Protein AF-A0A432UXW2-F1 (afdb_monomer_lite)

Secondary structure (DSSP, 8-state):
--PPPEEEE-----SSTTSS-----------------------------------SSS-EEPPGGG-TTEEEEEE--SS--EEEEEEEEEEETTEEEEEEEPBTS-----EEEEEE-TT-SSPPSS-TTSEEEEESSSS-HHHHHHHHHHTT-SEEEEEE--TT-S--B--TTTGGG--S-EEEEEHHHHHHHHTTTT-EEEEEEEEE-S--EEEEEEEEETTEEEE-GGGTTT--GGGEEEEES-SBTT-TT-EEEEEEEEEE-TT--SSSTT--EEEEESS--SS----PPPPHHHHHHHHHTT-EEEEEE-S--SPPPTTPPPP---SB-EEEEEEEE-HHHHHHHHTTTS-HHHHTT--TTEEEE----

Structure (mmCIF, N/CA/C/O backbone):
data_AF-A0A432UXW2-F1
#
_entry.id   AF-A0A432UXW2-F1
#
loop_
_atom_site.group_PDB
_atom_site.id
_atom_site.type_symbol
_atom_site.label_atom_id
_atom_site.label_alt_id
_atom_site.label_comp_id
_atom_site.label_asym_id
_atom_site.label_entity_id
_atom_site.label_seq_id
_atom_site.pdbx_PDB_ins_code
_atom_site.Cartn_x
_atom_site.Cartn_y
_atom_site.Cartn_z
_atom_site.occupancy
_atom_site.B_iso_or_equiv
_atom_site.auth_seq_id
_atom_site.auth_comp_id
_atom_site.auth_asym_id
_atom_site.auth_atom_id
_atom_site.pdbx_PDB_model_num
ATOM 1 N N . MET A 1 1 ? 29.739 5.987 7.817 1.00 21.89 1 MET A N 1
ATOM 2 C CA . MET A 1 1 ? 29.069 6.563 6.637 1.00 21.89 1 MET A CA 1
ATOM 3 C C . MET A 1 1 ? 28.929 5.442 5.618 1.00 21.89 1 MET A C 1
ATOM 5 O O . MET A 1 1 ? 29.897 5.138 4.945 1.00 21.89 1 MET A O 1
ATOM 9 N N . HIS A 1 2 ? 27.812 4.714 5.631 1.00 23.39 2 HIS A N 1
ATOM 10 C CA . HIS A 1 2 ? 27.561 3.596 4.712 1.00 23.39 2 HIS A CA 1
ATOM 11 C C . HIS A 1 2 ? 26.362 3.984 3.843 1.00 23.39 2 HIS A C 1
ATOM 13 O O . HIS A 1 2 ? 25.221 3.825 4.274 1.00 23.39 2 HIS A O 1
ATOM 19 N N . ASN A 1 3 ? 26.629 4.540 2.661 1.00 25.12 3 ASN A N 1
ATOM 20 C CA . ASN A 1 3 ? 25.608 4.764 1.640 1.00 25.12 3 ASN A CA 1
ATOM 21 C C . ASN A 1 3 ? 25.262 3.405 1.022 1.00 25.12 3 ASN A C 1
ATOM 23 O O . ASN A 1 3 ? 26.144 2.719 0.509 1.00 25.12 3 ASN A O 1
ATOM 27 N N . ARG A 1 4 ? 23.998 2.988 1.131 1.00 32.88 4 ARG A N 1
ATOM 28 C CA . ARG A 1 4 ? 23.486 1.767 0.497 1.00 32.88 4 ARG A CA 1
ATOM 29 C C . ARG A 1 4 ? 22.850 2.138 -0.842 1.00 32.88 4 ARG A C 1
ATOM 31 O O . ARG A 1 4 ? 22.034 3.052 -0.889 1.00 32.88 4 ARG A O 1
ATOM 38 N N . PHE A 1 5 ? 23.238 1.428 -1.896 1.00 36.59 5 PHE A N 1
ATOM 39 C CA . PHE A 1 5 ? 22.697 1.549 -3.251 1.00 36.59 5 PHE A CA 1
ATOM 40 C C . PHE A 1 5 ? 21.510 0.591 -3.436 1.00 36.59 5 PHE A C 1
ATOM 42 O O . PHE A 1 5 ? 21.480 -0.474 -2.816 1.00 36.59 5 PHE A O 1
ATOM 49 N N . CYS A 1 6 ? 20.541 0.956 -4.280 1.00 32.75 6 CYS A N 1
ATOM 50 C CA . CYS A 1 6 ? 19.444 0.079 -4.700 1.00 32.75 6 CYS A CA 1
ATOM 51 C C . CYS A 1 6 ? 19.570 -0.217 -6.199 1.00 32.75 6 CYS A C 1
ATOM 53 O O . CYS A 1 6 ? 19.552 0.702 -7.020 1.00 32.75 6 CYS A O 1
ATOM 55 N N . CYS A 1 7 ? 19.668 -1.500 -6.549 1.00 30.08 7 CYS A N 1
ATOM 56 C CA . CYS A 1 7 ? 19.417 -1.980 -7.907 1.00 30.08 7 CYS A CA 1
ATOM 57 C C . CYS A 1 7 ? 17.918 -2.270 -8.026 1.00 30.08 7 CYS A C 1
ATOM 59 O O . CYS A 1 7 ? 17.348 -2.929 -7.155 1.00 30.08 7 CYS A O 1
ATOM 61 N N . VAL A 1 8 ? 17.273 -1.756 -9.072 1.00 34.31 8 VAL A N 1
ATOM 62 C CA . VAL A 1 8 ? 15.863 -2.035 -9.370 1.00 34.31 8 VAL A CA 1
ATOM 63 C C . VAL A 1 8 ? 15.825 -2.839 -10.666 1.00 34.31 8 VAL A C 1
ATOM 65 O O . VAL A 1 8 ? 16.342 -2.398 -11.691 1.00 34.31 8 VAL A O 1
ATOM 68 N N . SER A 1 9 ? 15.244 -4.037 -10.614 1.00 28.39 9 SER A N 1
ATOM 69 C CA . SER A 1 9 ? 15.079 -4.907 -11.785 1.00 28.39 9 SER A CA 1
ATOM 70 C C . SER A 1 9 ? 14.117 -4.273 -12.796 1.00 28.39 9 SER A C 1
ATOM 72 O O . SER A 1 9 ? 12.998 -3.899 -12.434 1.00 28.39 9 SER A O 1
ATOM 74 N N . LEU A 1 10 ? 14.536 -4.155 -14.060 1.00 36.06 10 LEU A N 1
ATOM 75 C CA . LEU A 1 10 ? 13.633 -3.872 -15.173 1.00 36.06 10 LEU A CA 1
ATOM 76 C C . LEU A 1 10 ? 14.204 -4.474 -16.462 1.00 36.06 10 LEU A C 1
ATOM 78 O O . LEU A 1 10 ? 15.020 -3.858 -17.148 1.00 36.06 10 LEU A O 1
ATOM 82 N N . SER A 1 11 ? 13.734 -5.662 -16.838 1.00 29.52 11 SER A N 1
ATOM 83 C CA . SER A 1 11 ? 14.053 -6.211 -18.154 1.00 29.52 11 SER A CA 1
ATOM 84 C C . SER A 1 11 ? 13.215 -5.520 -19.234 1.00 29.52 11 SER A C 1
ATOM 86 O O . SER A 1 11 ? 11.988 -5.426 -19.158 1.00 29.52 11 SER A O 1
ATOM 88 N N . LEU A 1 12 ? 13.893 -5.046 -20.277 1.00 25.33 12 LEU A N 1
ATOM 89 C CA . LEU A 1 12 ? 13.279 -4.530 -21.492 1.00 25.33 12 LEU A CA 1
ATOM 90 C C . LEU A 1 12 ? 12.454 -5.607 -22.213 1.00 25.33 12 LEU A C 1
ATOM 92 O O . LEU A 1 12 ? 12.935 -6.700 -22.511 1.00 25.33 12 LEU A O 1
ATOM 96 N N . ILE A 1 13 ? 11.237 -5.237 -22.618 1.00 26.75 13 ILE A N 1
ATOM 97 C CA . ILE A 1 13 ? 10.427 -5.963 -23.602 1.00 26.75 13 ILE A CA 1
ATOM 98 C C . ILE A 1 13 ? 11.093 -5.813 -24.977 1.00 26.75 13 ILE A C 1
ATOM 100 O O . ILE A 1 13 ? 10.743 -4.950 -25.778 1.00 26.75 13 ILE A O 1
ATOM 104 N N . ILE A 1 14 ? 12.058 -6.677 -25.280 1.00 27.81 14 ILE A N 1
ATOM 105 C CA . ILE A 1 14 ? 12.498 -6.955 -26.649 1.00 27.81 14 ILE A CA 1
ATOM 106 C C . ILE A 1 14 ? 12.623 -8.468 -26.766 1.00 27.81 14 ILE A C 1
ATOM 108 O O . ILE A 1 14 ? 13.692 -9.009 -26.536 1.00 27.81 14 ILE A O 1
ATOM 112 N N . LEU A 1 15 ? 11.505 -9.138 -27.076 1.00 25.41 15 LEU A N 1
ATOM 113 C CA . LEU A 1 15 ? 11.441 -10.371 -27.890 1.00 25.41 15 LEU A CA 1
ATOM 114 C C . LEU A 1 15 ? 10.043 -11.008 -27.955 1.00 25.41 15 LEU A C 1
ATOM 116 O O . LEU A 1 15 ? 9.833 -11.893 -28.781 1.00 25.41 15 LEU A O 1
ATOM 120 N N . TRP A 1 16 ? 9.048 -10.541 -27.192 1.00 25.27 16 TRP A N 1
ATOM 121 C CA . TRP A 1 16 ? 7.726 -11.193 -27.189 1.00 25.27 16 TRP A CA 1
ATOM 122 C C . TRP A 1 16 ? 6.641 -10.542 -28.069 1.00 25.27 16 TRP A C 1
ATOM 124 O O . TRP A 1 16 ? 5.619 -11.160 -28.353 1.00 25.27 16 TRP A O 1
ATOM 134 N N . PHE A 1 17 ? 6.884 -9.352 -28.632 1.00 25.11 17 PHE A N 1
ATOM 135 C CA . PHE A 1 17 ? 5.920 -8.670 -29.520 1.00 25.11 17 PHE A CA 1
ATOM 136 C C . PHE A 1 17 ? 6.059 -8.991 -31.024 1.00 25.11 17 PHE A C 1
ATOM 138 O O . PHE A 1 17 ? 5.299 -8.475 -31.841 1.00 25.11 17 PHE A O 1
ATOM 145 N N . GLN A 1 18 ? 6.984 -9.873 -31.420 1.00 24.73 18 GLN A N 1
ATOM 146 C CA . GLN A 1 18 ? 7.223 -10.223 -32.834 1.00 24.73 18 GLN A CA 1
ATOM 147 C C . GLN A 1 18 ? 6.349 -11.374 -33.374 1.00 24.73 18 GLN A C 1
ATOM 149 O O . GLN A 1 18 ? 6.455 -11.707 -34.553 1.00 24.73 18 GLN A O 1
ATOM 154 N N . ARG A 1 19 ? 5.454 -11.978 -32.573 1.00 26.36 19 ARG A N 1
ATOM 155 C CA . ARG A 1 19 ? 4.633 -13.126 -33.021 1.00 26.36 19 ARG A CA 1
ATOM 156 C C . ARG A 1 19 ? 3.110 -12.954 -33.015 1.00 26.36 19 ARG A C 1
ATOM 158 O O . ARG A 1 19 ? 2.424 -13.924 -33.314 1.00 26.36 19 ARG A O 1
ATOM 165 N N . PHE A 1 20 ? 2.566 -11.752 -32.791 1.00 27.44 20 PHE A N 1
ATOM 166 C CA . PHE A 1 20 ? 1.100 -11.552 -32.803 1.00 27.44 20 PHE A CA 1
ATOM 167 C C . PHE A 1 20 ? 0.545 -10.451 -33.723 1.00 27.44 20 PHE A C 1
ATOM 169 O O . PHE A 1 20 ? -0.644 -10.150 -33.672 1.00 27.44 20 PHE A O 1
ATOM 176 N N . LYS A 1 21 ? 1.348 -9.893 -34.637 1.00 26.80 21 LYS A N 1
ATOM 177 C CA . LYS A 1 21 ? 0.836 -9.059 -35.743 1.00 26.80 21 LYS A CA 1
ATOM 178 C C . LYS A 1 21 ? 1.415 -9.497 -37.086 1.00 26.80 21 LYS A C 1
ATOM 180 O O . LYS A 1 21 ? 2.116 -8.756 -37.762 1.00 26.80 21 LYS A O 1
ATOM 185 N N . ALA A 1 22 ? 1.086 -10.724 -37.478 1.00 25.36 22 ALA A N 1
ATOM 186 C CA . ALA A 1 22 ? 1.059 -11.097 -38.885 1.00 25.36 22 ALA A CA 1
ATOM 187 C C . ALA A 1 22 ? -0.369 -10.877 -39.404 1.00 25.36 22 ALA A C 1
ATOM 189 O O . ALA A 1 22 ? -1.265 -11.646 -39.063 1.00 25.36 22 ALA A O 1
ATOM 190 N N . SER A 1 23 ? -0.538 -9.816 -40.203 1.00 27.48 23 SER A N 1
ATOM 191 C CA . SER A 1 23 ? -1.629 -9.509 -41.154 1.00 27.48 23 SER A CA 1
ATOM 192 C C . SER A 1 23 ? -2.194 -8.104 -40.941 1.00 27.48 23 SER A C 1
ATOM 194 O O . SER A 1 23 ? -3.080 -7.906 -40.120 1.00 27.48 23 SER A O 1
ATOM 196 N N . ILE A 1 24 ? -1.659 -7.131 -41.684 1.00 27.14 24 ILE A N 1
ATOM 197 C CA . ILE A 1 24 ? -2.395 -6.208 -42.571 1.00 27.14 24 ILE A CA 1
ATOM 198 C C . ILE A 1 24 ? -1.354 -5.373 -43.350 1.00 27.14 24 ILE A C 1
ATOM 200 O O . ILE A 1 24 ? -0.390 -4.857 -42.790 1.00 27.14 24 ILE A O 1
ATOM 204 N N . MET A 1 25 ? -1.553 -5.347 -44.670 1.00 26.22 25 MET A N 1
ATOM 205 C CA . MET A 1 25 ? -0.792 -4.715 -45.763 1.00 26.22 25 MET A CA 1
ATOM 206 C C . MET A 1 25 ? -0.348 -3.259 -45.501 1.00 26.22 25 MET A C 1
ATOM 208 O O . MET A 1 25 ? -1.062 -2.502 -44.860 1.00 26.22 25 MET A O 1
ATOM 212 N N . TYR A 1 26 ? 0.864 -2.829 -45.889 1.00 23.47 26 TYR A N 1
ATOM 213 C CA . TYR A 1 26 ? 1.318 -2.441 -47.249 1.00 23.47 26 TYR A CA 1
ATOM 214 C C . TYR A 1 26 ? 0.508 -1.280 -47.880 1.00 23.47 26 TYR A C 1
ATOM 216 O O . TYR A 1 26 ? -0.557 -1.540 -48.421 1.00 23.47 26 TYR A O 1
ATOM 224 N N . PHE A 1 27 ? 1.020 -0.031 -47.862 1.00 23.23 27 PHE A N 1
ATOM 225 C CA . PHE A 1 27 ? 1.403 0.773 -49.056 1.00 23.23 27 PHE A CA 1
ATOM 226 C C . PHE A 1 27 ? 1.841 2.232 -48.722 1.00 23.23 27 PHE A C 1
ATOM 228 O O . PHE A 1 27 ? 1.078 3.018 -48.177 1.00 23.23 27 PHE A O 1
ATOM 235 N N . THR A 1 28 ? 3.079 2.549 -49.143 1.00 28.11 28 THR A N 1
ATOM 236 C CA . THR A 1 28 ? 3.696 3.806 -49.673 1.00 28.11 28 THR A CA 1
ATOM 237 C C . THR A 1 28 ? 3.624 5.165 -48.946 1.00 28.11 28 THR A C 1
ATOM 239 O O . THR A 1 28 ? 2.547 5.651 -48.649 1.00 28.11 28 THR A O 1
ATOM 242 N N . LYS A 1 29 ? 4.750 5.838 -48.618 1.00 27.34 29 LYS A N 1
ATOM 243 C CA . LYS A 1 29 ? 5.813 6.544 -49.417 1.00 27.34 29 LYS A CA 1
ATOM 244 C C . LYS A 1 29 ? 5.449 7.979 -49.879 1.00 27.34 29 LYS A C 1
ATOM 246 O O . LYS A 1 29 ? 4.675 8.092 -50.820 1.00 27.34 29 LYS A O 1
ATOM 251 N N . ARG A 1 30 ? 6.141 9.003 -49.320 1.00 25.42 30 ARG A N 1
ATOM 252 C CA . ARG A 1 30 ? 6.521 10.381 -49.811 1.00 25.42 30 ARG A CA 1
ATOM 253 C C . ARG A 1 30 ? 6.382 11.391 -48.649 1.00 25.42 30 ARG A C 1
ATOM 255 O O . ARG A 1 30 ? 5.352 11.354 -48.005 1.00 25.42 30 ARG A O 1
ATOM 262 N N . PHE A 1 31 ? 7.306 12.274 -48.246 1.00 27.53 31 PHE A N 1
ATOM 263 C CA . PHE A 1 31 ? 8.353 13.130 -48.854 1.00 27.53 31 PHE A CA 1
ATOM 264 C C . PHE A 1 31 ? 9.525 13.273 -47.831 1.00 27.53 31 PHE A C 1
ATOM 266 O O . PHE A 1 31 ? 9.278 13.200 -46.637 1.00 27.53 31 PHE A O 1
ATOM 273 N N . SER A 1 32 ? 10.828 13.251 -48.159 1.00 28.17 32 SER A N 1
ATOM 274 C CA . SER A 1 32 ? 11.710 14.259 -48.801 1.00 28.17 32 SER A CA 1
ATOM 275 C C . SER A 1 32 ? 12.066 15.536 -47.986 1.00 28.17 32 SER A C 1
ATOM 277 O O . SER A 1 32 ? 11.568 16.605 -48.308 1.00 28.17 32 SER A O 1
ATOM 279 N N . LYS A 1 33 ? 13.067 15.400 -47.089 1.00 28.25 33 LYS A N 1
ATOM 280 C CA . LYS A 1 33 ? 14.254 16.281 -46.853 1.00 28.25 33 LYS A CA 1
ATOM 281 C C . LYS A 1 33 ? 14.116 17.708 -46.223 1.00 28.25 33 LYS A C 1
ATOM 283 O O . LYS A 1 33 ? 13.025 18.252 -46.181 1.00 28.25 33 LYS A O 1
ATOM 288 N N . PRO A 1 34 ? 15.226 18.254 -45.647 1.00 44.31 34 PRO A N 1
ATOM 289 C CA . PRO A 1 34 ? 15.272 18.953 -44.347 1.00 44.31 34 PRO A CA 1
ATOM 290 C C . PRO A 1 34 ? 15.577 20.462 -44.435 1.00 44.31 34 PRO A C 1
ATOM 292 O O . PRO A 1 34 ? 16.142 20.891 -45.434 1.00 44.31 34 PRO A O 1
ATOM 295 N N . ALA A 1 35 ? 15.333 21.227 -43.358 1.00 26.95 35 ALA A N 1
ATOM 296 C CA . ALA A 1 35 ? 16.129 22.409 -42.982 1.00 26.95 35 ALA A CA 1
ATOM 297 C C . ALA A 1 35 ? 15.701 23.044 -41.638 1.00 26.95 35 ALA A C 1
ATOM 299 O O . ALA A 1 35 ? 14.519 23.173 -41.351 1.00 26.95 35 ALA A O 1
ATOM 300 N N . GLN A 1 36 ? 16.726 23.536 -40.931 1.00 28.98 36 GLN A N 1
ATOM 301 C CA . GLN A 1 36 ? 16.776 24.742 -40.089 1.00 28.98 36 GLN A CA 1
ATOM 302 C C . GLN A 1 36 ? 16.305 24.714 -38.623 1.00 28.98 36 GLN A C 1
ATOM 304 O O . GLN A 1 36 ? 15.135 24.830 -38.277 1.00 28.98 36 GLN A O 1
ATOM 309 N N . PHE A 1 37 ? 17.339 24.696 -37.772 1.00 30.95 37 PHE A N 1
ATOM 310 C CA . PHE A 1 37 ? 17.446 25.360 -36.476 1.00 30.95 37 PHE A CA 1
ATOM 311 C C . PHE A 1 37 ? 16.753 26.732 -36.445 1.00 30.95 37 PHE A C 1
ATOM 313 O O . PHE A 1 37 ? 17.103 27.621 -37.222 1.00 30.95 37 PHE A O 1
ATOM 320 N N . LEU A 1 38 ? 15.894 26.938 -35.447 1.00 27.31 38 LEU A N 1
ATOM 321 C CA . LEU A 1 38 ? 15.665 28.247 -34.847 1.00 27.31 38 LEU A CA 1
ATOM 322 C C . LEU A 1 38 ? 15.470 28.047 -33.337 1.00 27.31 38 LEU A C 1
ATOM 324 O O . LEU A 1 38 ? 14.478 27.469 -32.898 1.00 27.31 38 LEU A O 1
ATOM 328 N N . LEU A 1 39 ? 16.457 28.481 -32.551 1.00 31.83 39 LEU A N 1
ATOM 329 C CA . 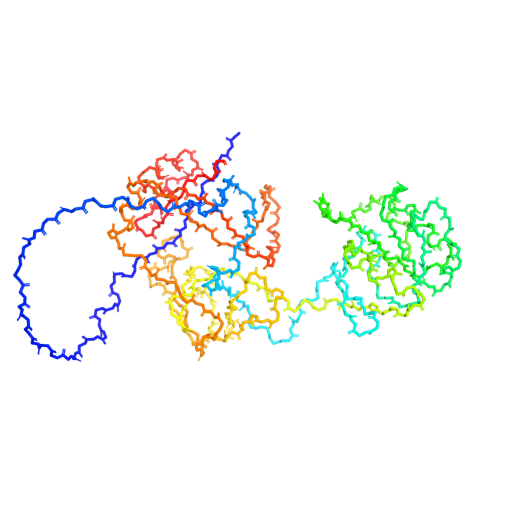LEU A 1 39 ? 16.335 28.622 -31.104 1.00 31.83 39 LEU A CA 1
ATOM 330 C C . LEU A 1 39 ? 15.340 29.751 -30.817 1.00 31.83 39 LEU A C 1
ATOM 332 O O . LEU A 1 39 ? 15.622 30.908 -31.121 1.00 31.83 39 LEU A O 1
ATOM 336 N N . LEU A 1 40 ? 14.210 29.420 -30.195 1.00 28.56 40 LEU A N 1
ATOM 337 C CA . LEU A 1 40 ? 13.364 30.394 -29.517 1.00 28.56 40 LEU A CA 1
ATOM 338 C C . LEU A 1 40 ? 13.267 29.988 -28.045 1.00 28.56 40 LEU A C 1
ATOM 340 O O . LEU A 1 40 ? 12.490 29.119 -27.658 1.00 28.56 40 LEU A O 1
ATOM 344 N N . SER A 1 41 ? 14.124 30.592 -27.231 1.00 29.66 41 SER A N 1
ATOM 345 C CA . SER A 1 41 ? 14.095 30.496 -25.777 1.00 29.66 41 SER A CA 1
ATOM 346 C C . SER A 1 41 ? 12.886 31.267 -25.246 1.00 29.66 41 SER A C 1
ATOM 348 O O . SER A 1 41 ? 12.939 32.487 -25.094 1.00 29.66 41 SER A O 1
ATOM 350 N N . LEU A 1 42 ? 11.794 30.553 -24.971 1.00 31.28 42 LEU A N 1
ATOM 351 C CA . LEU A 1 42 ? 10.700 31.045 -24.139 1.00 31.28 42 LEU A CA 1
ATOM 352 C C . LEU A 1 42 ? 10.979 30.626 -22.696 1.00 31.28 42 LEU A C 1
ATOM 354 O O . LEU A 1 42 ? 10.814 29.470 -22.315 1.00 31.28 42 LEU A O 1
ATOM 358 N N . VAL A 1 43 ? 11.449 31.595 -21.914 1.00 34.56 43 VAL A N 1
ATOM 359 C CA . VAL A 1 43 ? 11.563 31.502 -20.461 1.00 34.56 43 VAL A CA 1
ATOM 360 C C . VAL A 1 43 ? 10.143 31.514 -19.900 1.00 34.56 43 VAL A C 1
ATOM 362 O O . VAL A 1 43 ? 9.507 32.564 -19.833 1.00 34.56 43 VAL A O 1
ATOM 365 N N . PHE A 1 44 ? 9.633 30.345 -19.521 1.00 31.00 44 PHE A N 1
ATOM 366 C CA . PHE A 1 44 ? 8.486 30.269 -18.624 1.00 31.00 44 PHE A CA 1
ATOM 367 C C . PHE A 1 44 ? 8.985 30.416 -17.181 1.00 31.00 44 PHE A C 1
ATOM 369 O O . PHE A 1 44 ? 10.023 29.842 -16.840 1.00 31.00 44 PHE A O 1
ATOM 376 N N . PRO A 1 45 ? 8.291 31.192 -16.329 1.00 34.00 45 PRO A N 1
ATOM 377 C CA . PRO A 1 45 ? 8.631 31.278 -14.920 1.00 34.00 45 PRO A CA 1
ATOM 378 C C . PRO A 1 45 ? 8.490 29.887 -14.311 1.00 34.00 45 PRO A C 1
ATOM 380 O O . PRO A 1 45 ? 7.462 29.232 -14.482 1.00 34.00 45 PRO A O 1
ATOM 383 N N . ALA A 1 46 ? 9.549 29.447 -13.633 1.00 34.09 46 ALA A N 1
ATOM 384 C CA . ALA A 1 46 ? 9.583 28.216 -12.870 1.00 34.09 46 ALA A CA 1
ATOM 385 C C . ALA A 1 46 ? 8.392 28.195 -11.904 1.00 34.09 46 ALA A C 1
ATOM 387 O O . ALA A 1 46 ? 8.408 28.841 -10.855 1.00 34.09 46 ALA A O 1
ATOM 388 N N . THR A 1 47 ? 7.344 27.453 -12.256 1.00 36.97 47 THR A N 1
ATOM 389 C CA . THR A 1 47 ? 6.483 26.867 -11.244 1.00 36.97 47 THR A CA 1
ATOM 390 C C . THR A 1 47 ? 7.404 26.026 -10.383 1.00 36.97 47 THR A C 1
ATOM 392 O O . THR A 1 47 ? 8.110 25.143 -10.867 1.00 36.97 47 THR A O 1
ATOM 395 N N . VAL A 1 48 ? 7.485 26.415 -9.118 1.00 37.06 48 VAL A N 1
ATOM 396 C CA . VAL A 1 48 ? 8.320 25.805 -8.095 1.00 37.06 48 VAL A CA 1
ATOM 397 C C . VAL A 1 48 ? 7.905 24.339 -7.968 1.00 37.06 48 VAL A C 1
ATOM 399 O O . VAL A 1 48 ? 7.028 23.998 -7.181 1.00 37.06 48 VAL A O 1
ATOM 402 N N . MET A 1 49 ? 8.521 23.454 -8.754 1.00 35.59 49 MET A N 1
ATOM 403 C CA . MET A 1 49 ? 8.716 22.084 -8.315 1.00 35.59 49 MET A CA 1
ATOM 404 C C . MET A 1 49 ? 9.687 22.204 -7.155 1.00 35.59 49 MET A C 1
ATOM 406 O O . MET A 1 49 ? 10.870 22.476 -7.360 1.00 35.59 49 MET A O 1
ATOM 410 N N . ALA A 1 50 ? 9.156 22.119 -5.935 1.00 35.84 50 ALA A N 1
ATOM 411 C CA . ALA A 1 50 ? 9.975 21.998 -4.746 1.00 35.84 50 ALA A CA 1
ATOM 412 C C . ALA A 1 50 ? 11.034 20.931 -5.038 1.00 35.84 50 ALA A C 1
ATOM 414 O O . ALA A 1 50 ? 10.691 19.803 -5.398 1.00 35.84 50 ALA A O 1
ATOM 415 N N . ALA A 1 51 ? 12.306 21.328 -4.990 1.00 39.84 51 ALA A N 1
ATOM 416 C CA . ALA A 1 51 ? 13.417 20.416 -5.161 1.00 39.84 51 ALA A CA 1
ATOM 417 C C . ALA A 1 51 ? 13.256 19.327 -4.098 1.00 39.84 51 ALA A C 1
ATOM 419 O O . ALA A 1 51 ? 13.355 19.593 -2.902 1.00 39.84 51 ALA A O 1
ATOM 420 N N . ILE A 1 52 ? 12.891 18.129 -4.543 1.00 45.91 52 ILE A N 1
ATOM 421 C CA . ILE A 1 52 ? 12.756 16.953 -3.695 1.00 45.91 52 ILE A CA 1
ATOM 422 C C . ILE A 1 52 ? 14.179 16.628 -3.235 1.00 45.91 52 ILE A C 1
ATOM 424 O O . ILE A 1 52 ? 14.967 16.075 -4.000 1.00 45.91 52 ILE A O 1
ATOM 428 N N . GLU A 1 53 ? 14.533 17.074 -2.028 1.00 43.84 53 GLU A N 1
ATOM 429 C CA . GLU A 1 53 ? 15.852 16.846 -1.439 1.00 43.84 53 GLU A CA 1
ATOM 430 C C . GLU A 1 53 ? 16.074 15.344 -1.226 1.00 43.84 53 GLU A C 1
ATOM 432 O O . GLU A 1 53 ? 15.225 14.678 -0.642 1.00 43.84 53 GLU A O 1
ATOM 437 N N . PRO A 1 54 ? 17.195 14.772 -1.659 1.00 41.12 54 PRO A N 1
ATOM 438 C CA . PRO A 1 54 ? 17.443 13.350 -1.489 1.00 41.12 54 PRO A CA 1
ATOM 439 C C . PRO A 1 54 ? 17.369 12.907 -0.010 1.00 41.12 54 PRO A C 1
ATOM 441 O O . PRO A 1 54 ? 17.875 13.555 0.903 1.00 41.12 54 PRO A O 1
ATOM 444 N N . ARG A 1 55 ? 16.667 11.793 0.239 1.00 42.66 55 ARG A N 1
ATOM 445 C CA . ARG A 1 55 ? 16.614 11.114 1.541 1.00 42.66 55 ARG A CA 1
ATOM 446 C C . ARG A 1 55 ? 16.633 9.604 1.361 1.00 42.66 55 ARG A C 1
ATOM 448 O O . ARG A 1 55 ? 15.874 9.047 0.570 1.00 42.66 55 ARG A O 1
ATOM 455 N N . ILE A 1 56 ? 17.449 8.962 2.198 1.00 48.31 56 ILE A N 1
ATOM 456 C CA . ILE A 1 56 ? 17.710 7.514 2.202 1.00 48.31 56 ILE A CA 1
ATOM 457 C C . ILE A 1 56 ? 16.538 6.718 2.810 1.00 48.31 56 ILE A C 1
ATOM 459 O O . ILE A 1 56 ? 16.464 5.504 2.637 1.00 48.31 56 ILE A O 1
ATOM 463 N N . VAL A 1 57 ? 15.608 7.362 3.529 1.00 42.81 57 VAL A N 1
ATOM 464 C CA . VAL A 1 57 ? 14.520 6.649 4.214 1.00 42.81 57 VAL A CA 1
ATOM 465 C C . VAL A 1 57 ? 13.221 7.445 4.245 1.00 42.81 57 VAL A C 1
ATOM 467 O O . VAL A 1 57 ? 13.212 8.622 4.598 1.00 42.81 57 VAL A O 1
ATOM 470 N N . GLY A 1 58 ? 12.128 6.790 3.849 1.00 51.59 58 GLY A N 1
ATOM 471 C CA . GLY A 1 58 ? 10.768 7.318 3.945 1.00 51.59 58 GLY A CA 1
ATOM 472 C C . GLY A 1 58 ? 10.323 8.285 2.845 1.00 51.59 58 GLY A C 1
ATOM 473 O O . GLY A 1 58 ? 9.141 8.595 2.816 1.00 51.59 58 GLY A O 1
ATOM 474 N N . GLY A 1 59 ? 11.201 8.722 1.932 1.00 60.94 59 GLY A N 1
ATOM 475 C CA . GLY A 1 59 ? 10.845 9.613 0.814 1.00 60.94 59 GLY A CA 1
ATOM 476 C C . GLY A 1 59 ? 10.021 10.851 1.218 1.00 60.94 59 GLY A C 1
ATOM 477 O O . GLY A 1 59 ? 9.937 11.221 2.388 1.00 60.94 59 GLY A O 1
ATOM 478 N N . PHE A 1 60 ? 9.393 11.503 0.244 1.00 67.38 60 PHE A N 1
ATOM 479 C CA . PHE A 1 60 ? 8.348 12.507 0.471 1.00 67.38 60 PHE A CA 1
ATOM 480 C C . PHE A 1 60 ? 6.998 11.903 0.148 1.00 67.38 60 PHE A C 1
ATOM 482 O O . PHE A 1 60 ? 6.907 11.001 -0.684 1.00 67.38 60 PHE A O 1
ATOM 489 N N . ALA A 1 61 ? 5.938 12.442 0.751 1.00 69.44 61 ALA A N 1
ATOM 490 C CA . ALA A 1 61 ? 4.591 12.148 0.291 1.00 69.44 61 ALA A CA 1
ATOM 491 C C . ALA A 1 61 ? 4.496 12.477 -1.204 1.00 69.44 61 ALA A C 1
ATOM 493 O O . ALA A 1 61 ? 4.734 13.613 -1.614 1.00 69.44 61 ALA A O 1
ATOM 494 N N . ALA A 1 62 ? 4.183 11.468 -2.013 1.00 68.56 62 ALA A N 1
ATOM 495 C CA . ALA A 1 62 ? 4.090 11.648 -3.449 1.00 68.56 62 ALA A CA 1
ATOM 496 C C . ALA A 1 62 ? 2.868 12.513 -3.797 1.00 68.56 62 ALA A C 1
ATOM 498 O O . ALA A 1 62 ? 1.828 12.421 -3.133 1.00 68.56 62 ALA A O 1
ATOM 499 N N . ASP A 1 63 ? 2.997 13.343 -4.833 1.00 75.19 63 ASP A N 1
ATOM 500 C CA . ASP A 1 63 ? 1.908 14.196 -5.306 1.00 75.19 63 ASP A CA 1
ATOM 501 C C . ASP A 1 63 ? 0.756 13.325 -5.862 1.00 75.19 63 ASP A C 1
ATOM 503 O O . ASP A 1 63 ? 0.959 12.544 -6.803 1.00 75.19 63 ASP A O 1
ATOM 507 N N . PRO A 1 64 ? -0.463 13.423 -5.299 1.00 68.00 64 PRO A N 1
ATOM 508 C CA . PRO A 1 64 ? -1.610 12.646 -5.759 1.00 68.00 64 PRO A CA 1
ATOM 509 C C . PRO A 1 64 ? -1.979 12.897 -7.231 1.00 68.00 64 PRO A C 1
ATOM 511 O O . PRO A 1 64 ? -2.585 12.026 -7.858 1.00 68.00 64 PRO A O 1
ATOM 514 N N . ALA A 1 65 ? -1.599 14.038 -7.817 1.00 69.50 65 ALA A N 1
ATOM 515 C CA . ALA A 1 65 ? -1.909 14.364 -9.208 1.00 69.50 65 ALA A CA 1
ATOM 516 C C . ALA A 1 65 ? -1.178 13.469 -10.225 1.00 69.50 65 ALA A C 1
ATOM 518 O O . ALA A 1 65 ? -1.700 13.234 -11.315 1.00 69.50 65 ALA A O 1
ATOM 519 N N . ILE A 1 66 ? -0.003 12.938 -9.869 1.00 73.56 66 ILE A N 1
ATOM 520 C CA . ILE A 1 66 ? 0.879 12.200 -10.790 1.00 73.56 66 ILE A CA 1
ATOM 521 C C . ILE A 1 66 ? 1.135 10.751 -10.366 1.00 73.56 66 ILE A C 1
ATOM 523 O O . ILE A 1 66 ? 2.040 10.120 -10.885 1.00 73.56 66 ILE A O 1
ATOM 527 N N . THR A 1 67 ? 0.362 10.195 -9.432 1.00 79.62 67 THR A N 1
ATOM 528 C CA . THR A 1 67 ? 0.639 8.869 -8.833 1.00 79.62 67 THR A CA 1
ATOM 529 C C . THR A 1 67 ? -0.393 7.800 -9.171 1.00 79.62 67 THR A C 1
ATOM 531 O O . THR A 1 67 ? -0.305 6.671 -8.691 1.00 79.62 67 THR A O 1
ATOM 534 N N . LYS A 1 68 ? -1.348 8.115 -10.050 1.00 86.69 68 LYS A N 1
ATOM 535 C CA . LYS A 1 68 ? -2.424 7.199 -10.462 1.00 86.69 68 LYS A CA 1
ATOM 536 C C . LYS A 1 68 ? -1.948 5.989 -11.275 1.00 86.69 68 LYS A C 1
ATOM 538 O O . LYS A 1 68 ? -2.741 5.080 -11.504 1.00 86.69 68 LYS A O 1
ATOM 543 N N . PHE A 1 69 ? -0.678 5.962 -11.679 1.00 88.94 69 PHE A N 1
ATOM 544 C CA . PHE A 1 69 ? -0.040 4.783 -12.264 1.00 88.94 69 PHE A CA 1
ATOM 545 C C . PHE A 1 69 ? 0.372 3.750 -11.207 1.00 88.94 69 PHE A C 1
ATOM 547 O O . PHE A 1 69 ? 0.602 2.590 -11.541 1.00 88.94 69 PHE A O 1
ATOM 554 N N . MET A 1 70 ? 0.494 4.144 -9.933 1.00 89.81 70 MET A N 1
ATOM 555 C CA . MET A 1 70 ? 0.947 3.231 -8.890 1.00 89.81 70 MET A CA 1
ATOM 556 C C . MET A 1 70 ? -0.140 2.234 -8.521 1.00 89.81 70 MET A C 1
ATOM 558 O O . MET A 1 70 ? -1.277 2.588 -8.196 1.00 89.81 70 MET A O 1
ATOM 562 N N . ALA A 1 71 ? 0.274 0.977 -8.485 1.00 90.38 71 ALA A N 1
ATOM 563 C CA . ALA A 1 71 ? -0.536 -0.149 -8.087 1.00 90.38 71 ALA A CA 1
ATOM 564 C C . ALA A 1 71 ? 0.163 -0.954 -6.982 1.00 90.38 71 ALA A C 1
ATOM 566 O O . ALA A 1 71 ? 1.354 -0.794 -6.694 1.00 90.38 71 ALA A O 1
ATOM 567 N N . GLY A 1 72 ? -0.601 -1.814 -6.321 1.00 89.19 72 GLY A N 1
ATOM 568 C CA . GLY A 1 72 ? -0.093 -2.719 -5.299 1.00 89.19 72 GLY A CA 1
ATOM 569 C C . GLY A 1 72 ? -0.716 -4.096 -5.428 1.00 89.19 72 GLY A C 1
ATOM 570 O O . GLY A 1 72 ? -1.906 -4.232 -5.704 1.00 89.19 72 GLY A O 1
ATOM 571 N N . ILE A 1 73 ? 0.085 -5.130 -5.214 1.00 90.00 73 ILE A N 1
ATOM 572 C CA . ILE A 1 73 ? -0.387 -6.513 -5.227 1.00 90.00 73 ILE A CA 1
ATOM 573 C C . ILE A 1 73 ? -0.910 -6.840 -3.837 1.00 90.00 73 ILE A C 1
ATOM 575 O O . ILE A 1 73 ? -0.185 -6.671 -2.862 1.00 90.00 73 ILE A O 1
ATOM 579 N N . VAL A 1 74 ? -2.138 -7.336 -3.728 1.00 86.75 74 VAL A N 1
ATOM 580 C CA . VAL A 1 74 ? -2.743 -7.762 -2.460 1.00 86.75 74 VAL A CA 1
ATOM 581 C C . VAL A 1 74 ? -3.185 -9.216 -2.571 1.00 86.75 74 VAL A C 1
ATOM 583 O O . VAL A 1 74 ? -3.589 -9.674 -3.640 1.00 86.75 74 VAL A O 1
ATOM 586 N N . ARG A 1 75 ? -3.127 -9.967 -1.468 1.00 84.88 75 ARG A N 1
ATOM 587 C CA . ARG A 1 75 ? -3.677 -11.328 -1.449 1.00 84.88 75 ARG A CA 1
ATOM 588 C C . ARG A 1 75 ? -5.196 -11.263 -1.354 1.00 84.88 75 ARG A C 1
ATOM 590 O O . ARG A 1 75 ? -5.732 -10.567 -0.495 1.00 84.88 75 ARG A O 1
ATOM 597 N N . THR A 1 76 ? -5.887 -12.012 -2.205 1.00 71.31 76 THR A N 1
ATOM 598 C CA . THR A 1 76 ? -7.342 -12.160 -2.168 1.00 71.31 76 THR A CA 1
ATOM 599 C C . THR A 1 76 ? -7.716 -12.920 -0.896 1.00 71.31 76 THR A C 1
ATOM 601 O O . THR A 1 76 ? -7.641 -14.146 -0.845 1.00 71.31 76 THR A O 1
ATOM 604 N N . SER A 1 77 ? -8.074 -12.214 0.177 1.00 54.09 77 SER A N 1
ATOM 605 C CA . SER A 1 77 ? -8.596 -12.850 1.383 1.00 54.09 77 SER A CA 1
ATOM 606 C C . SER A 1 77 ? -10.104 -13.052 1.237 1.00 54.09 77 SER A C 1
ATOM 608 O O . SER A 1 77 ? -10.879 -12.113 1.074 1.00 54.09 77 SER A O 1
ATOM 610 N N . SER A 1 78 ? -10.558 -14.298 1.345 1.00 38.06 78 SER A N 1
ATOM 611 C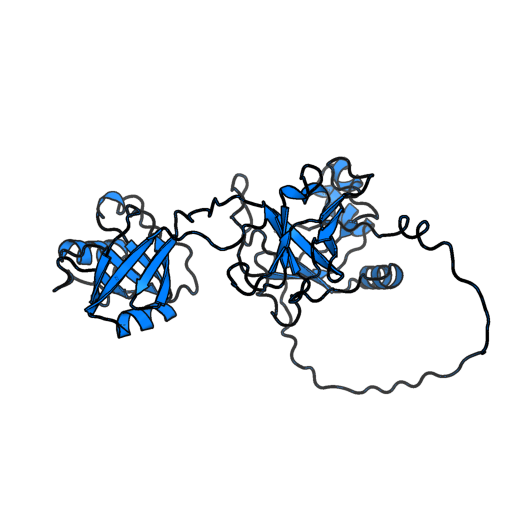 CA . SER A 1 78 ? -11.924 -14.581 1.773 1.00 38.06 78 SER A CA 1
ATOM 612 C C . SER A 1 78 ? -12.074 -14.090 3.221 1.00 38.06 78 SER A C 1
ATOM 614 O O . SER A 1 78 ? -11.754 -14.814 4.161 1.00 38.06 78 SER A O 1
ATOM 616 N N . GLY A 1 79 ? -12.467 -12.831 3.414 1.00 37.88 79 GLY A N 1
ATOM 617 C CA . GLY A 1 79 ? -13.049 -12.342 4.669 1.00 37.88 79 GLY A CA 1
ATOM 618 C C . GLY A 1 79 ? -12.173 -12.330 5.930 1.00 37.88 79 GLY A C 1
ATOM 619 O O . GLY A 1 79 ? -12.723 -12.190 7.016 1.00 37.88 79 GLY A O 1
ATOM 620 N N . ARG A 1 80 ? -10.841 -12.436 5.851 1.00 35.91 80 ARG A N 1
ATOM 621 C CA . ARG A 1 80 ? -9.977 -12.088 6.996 1.00 35.91 80 ARG A CA 1
ATOM 622 C C . ARG A 1 80 ? -9.472 -10.663 6.833 1.00 35.91 80 ARG A C 1
ATOM 624 O O . ARG A 1 80 ? -8.381 -10.432 6.320 1.00 35.91 80 ARG A O 1
ATOM 631 N N . GLN A 1 81 ? -10.317 -9.728 7.257 1.00 45.16 81 GLN A N 1
ATOM 632 C CA . GLN A 1 81 ? -9.878 -8.419 7.728 1.00 45.16 81 GLN A CA 1
ATOM 633 C C . GLN A 1 81 ? -8.837 -8.677 8.820 1.00 45.16 81 GLN A C 1
ATOM 635 O O . GLN A 1 81 ? -9.125 -9.368 9.799 1.00 45.16 81 GLN A O 1
ATOM 640 N N . SER A 1 82 ? -7.607 -8.211 8.623 1.00 40.59 82 SER A N 1
ATOM 641 C CA . SER A 1 82 ? -6.630 -8.237 9.705 1.00 40.59 82 SER A CA 1
ATOM 642 C C . SER A 1 82 ? -7.097 -7.196 10.712 1.00 40.59 82 SER A C 1
ATOM 644 O O . SER A 1 82 ? -7.119 -6.010 10.393 1.00 40.59 82 SER A O 1
ATOM 646 N N . ALA A 1 83 ? -7.535 -7.621 11.897 1.00 45.16 83 ALA A N 1
ATOM 647 C CA . ALA A 1 83 ? -7.635 -6.691 13.010 1.00 45.16 83 ALA A CA 1
ATOM 648 C C . ALA A 1 83 ? -6.226 -6.128 13.224 1.00 45.16 83 ALA A C 1
ATOM 650 O O . ALA A 1 83 ? -5.270 -6.895 13.377 1.00 45.16 83 ALA A O 1
ATOM 651 N N . ASP A 1 84 ? -6.076 -4.811 13.127 1.00 55.53 84 ASP A N 1
ATOM 652 C CA . ASP A 1 84 ? -4.839 -4.180 13.561 1.00 55.53 84 ASP A CA 1
ATOM 653 C C . ASP A 1 84 ? -4.899 -4.179 15.089 1.00 55.53 84 ASP A C 1
ATOM 655 O O . ASP A 1 84 ? -5.653 -3.415 15.685 1.00 55.53 84 ASP A O 1
ATOM 659 N N . ASN A 1 85 ? -4.178 -5.107 15.724 1.00 56.81 85 ASN A N 1
ATOM 660 C CA . ASN A 1 85 ? -4.258 -5.325 17.172 1.00 56.81 85 ASN A CA 1
ATOM 661 C C . ASN A 1 85 ? -3.843 -4.088 17.991 1.00 56.81 85 ASN A C 1
ATOM 663 O O . ASN A 1 85 ? -4.116 -4.054 19.190 1.00 56.81 85 ASN A O 1
ATOM 667 N N . ASN A 1 86 ? -3.211 -3.093 17.357 1.00 67.56 86 ASN A N 1
ATOM 668 C CA . ASN A 1 86 ? -2.806 -1.842 17.988 1.00 67.56 86 ASN A CA 1
ATOM 669 C C . ASN A 1 86 ? -3.746 -0.667 17.668 1.00 67.56 86 ASN A C 1
ATOM 671 O O . ASN A 1 86 ? -3.497 0.441 18.145 1.00 67.56 86 ASN A O 1
ATOM 675 N N . LYS A 1 87 ? -4.814 -0.870 16.882 1.00 73.50 87 LYS A N 1
ATOM 676 C CA . LYS A 1 87 ? -5.789 0.177 16.545 1.00 73.50 87 LYS A CA 1
ATOM 677 C C . LYS A 1 87 ? -7.202 -0.180 16.984 1.00 73.50 87 LYS A C 1
ATOM 679 O O . LYS A 1 87 ? -7.657 -1.321 16.910 1.00 73.50 87 LYS A O 1
ATOM 684 N N . ILE A 1 88 ? -7.920 0.839 17.431 1.00 79.25 88 ILE A N 1
ATOM 685 C CA . ILE A 1 88 ? -9.294 0.768 17.919 1.00 79.25 88 ILE A CA 1
ATOM 686 C C . ILE A 1 88 ? -10.123 1.795 17.147 1.00 79.25 88 ILE A C 1
ATOM 688 O O . ILE A 1 88 ? -9.693 2.926 16.936 1.00 79.25 88 ILE A O 1
ATOM 692 N N . SER A 1 89 ? -11.312 1.390 16.711 1.00 83.25 89 SER A N 1
ATOM 693 C CA . SER A 1 89 ? -12.314 2.307 16.172 1.00 83.25 89 SER A CA 1
ATOM 694 C C . SER A 1 89 ? -13.047 2.974 17.334 1.00 83.25 89 SER A C 1
ATOM 696 O O . SER A 1 89 ? -13.462 2.286 18.268 1.00 83.25 89 SER A O 1
ATOM 698 N N . LEU A 1 90 ? -13.209 4.294 17.281 1.00 85.62 90 LEU A N 1
ATOM 699 C CA . LEU A 1 90 ? -14.040 5.074 18.192 1.00 85.62 90 LEU A CA 1
ATOM 700 C C . LEU A 1 90 ? -15.229 5.633 17.417 1.00 85.62 90 LEU A C 1
ATOM 702 O O . LEU A 1 90 ? -15.063 6.451 16.516 1.00 85.62 90 LEU A O 1
ATOM 706 N N . LYS A 1 91 ? -16.437 5.219 17.788 1.00 87.00 91 LYS A N 1
ATOM 707 C CA . LYS A 1 91 ? -17.676 5.774 17.248 1.00 87.00 91 LYS A CA 1
ATOM 708 C C . LYS A 1 91 ? -18.191 6.857 18.175 1.00 87.00 91 LYS A C 1
ATOM 710 O O . LYS A 1 91 ? -18.444 6.589 19.349 1.00 87.00 91 LYS A O 1
ATOM 715 N N . LEU A 1 92 ? -18.344 8.053 17.624 1.00 85.81 92 LEU A N 1
ATOM 716 C CA . LEU A 1 92 ? -18.878 9.235 18.285 1.00 85.81 92 LEU A CA 1
ATOM 717 C C . LEU A 1 92 ? -19.946 9.829 17.359 1.00 85.81 92 LEU A C 1
ATOM 719 O O . LEU A 1 92 ? -19.654 10.227 16.231 1.00 85.81 92 LEU A O 1
ATOM 723 N N . ASP A 1 93 ? -21.197 9.822 17.818 1.00 81.94 93 ASP A N 1
ATOM 724 C CA . ASP A 1 93 ? -22.382 10.095 16.997 1.00 81.94 93 ASP A CA 1
ATOM 725 C C . ASP A 1 93 ? -22.429 9.224 15.716 1.00 81.94 93 ASP A C 1
ATOM 727 O O . ASP A 1 93 ? -22.570 8.004 15.800 1.00 81.94 93 ASP A O 1
ATOM 731 N N . HIS A 1 94 ? -22.340 9.841 14.532 1.00 73.00 94 HIS A N 1
ATOM 732 C CA . HIS A 1 94 ? -22.401 9.174 13.220 1.00 73.00 94 HIS A CA 1
ATOM 733 C C . HIS A 1 94 ? -21.017 9.059 12.564 1.00 73.00 94 HIS A C 1
ATOM 735 O O . HIS A 1 94 ? -20.911 8.631 11.415 1.00 73.00 94 HIS A O 1
ATOM 741 N N . SER A 1 95 ? -19.974 9.458 13.291 1.00 76.31 95 SER A N 1
ATOM 742 C CA . SER A 1 95 ? -18.598 9.502 12.819 1.00 76.31 95 SER A CA 1
ATOM 743 C C . SER A 1 95 ? -17.782 8.387 13.462 1.00 76.31 95 SER A C 1
ATOM 745 O O . SER A 1 95 ? -17.989 8.015 14.621 1.00 76.31 95 SER A O 1
ATOM 747 N N . GLU A 1 96 ? -16.841 7.851 12.696 1.00 80.75 96 GLU A N 1
ATOM 748 C CA . GLU A 1 96 ? -15.909 6.820 13.134 1.00 80.75 96 GLU A CA 1
ATOM 749 C C . GLU A 1 96 ? -14.485 7.370 13.044 1.00 80.75 96 GLU A C 1
ATOM 751 O O . GLU A 1 96 ? -14.082 7.902 12.012 1.00 80.75 96 GLU A O 1
ATOM 756 N N . TYR A 1 97 ? -13.746 7.255 14.143 1.00 82.38 97 TYR A N 1
ATOM 757 C CA . TYR A 1 97 ? -12.386 7.756 14.301 1.00 82.38 97 TYR A CA 1
ATOM 758 C C . TYR A 1 97 ? -11.442 6.591 14.581 1.00 82.38 97 TYR A C 1
ATOM 760 O O . TYR A 1 97 ? -11.828 5.602 15.207 1.00 82.38 97 TYR A O 1
ATOM 768 N N . VAL A 1 98 ? -10.192 6.708 14.142 1.00 80.06 98 VAL A N 1
ATOM 769 C CA . VAL A 1 98 ? -9.169 5.685 14.380 1.00 80.06 98 VAL A CA 1
ATOM 770 C C . VAL A 1 98 ? -8.275 6.138 15.523 1.00 80.06 98 VAL A C 1
ATOM 772 O O . VAL A 1 98 ? -7.690 7.217 15.470 1.00 80.06 98 VAL A O 1
ATOM 775 N N . ALA A 1 99 ? -8.155 5.296 16.542 1.00 81.38 99 ALA A N 1
ATOM 776 C CA . ALA A 1 99 ? -7.304 5.525 17.697 1.00 81.38 99 ALA A CA 1
ATOM 777 C C . ALA A 1 99 ? -6.254 4.419 17.825 1.00 81.38 99 ALA A C 1
ATOM 779 O O . ALA A 1 99 ? -6.485 3.276 17.424 1.00 81.38 99 ALA A O 1
ATOM 780 N N . GLU A 1 100 ? -5.106 4.741 18.408 1.00 81.19 100 GLU A N 1
ATOM 781 C CA . GLU A 1 100 ? -4.030 3.782 18.661 1.00 81.19 100 GLU A CA 1
ATOM 782 C C . GLU A 1 100 ? -4.024 3.367 20.131 1.00 81.19 100 GLU A C 1
ATOM 784 O O . GLU A 1 100 ? -4.201 4.194 21.023 1.00 81.19 100 GLU A O 1
ATOM 789 N N . THR A 1 101 ? -3.826 2.084 20.419 1.00 79.69 101 THR A N 1
ATOM 790 C CA . THR A 1 101 ? -3.720 1.602 21.800 1.00 79.69 101 THR A CA 1
ATOM 791 C C . THR A 1 101 ? -2.417 2.076 22.432 1.00 79.69 101 THR A C 1
ATOM 793 O O . THR A 1 101 ? -1.344 1.916 21.846 1.00 79.69 101 THR A O 1
ATOM 796 N N . VAL A 1 102 ? -2.483 2.586 23.661 1.00 77.12 102 VAL A N 1
ATOM 797 C CA . VAL A 1 102 ? -1.288 2.978 24.417 1.00 77.12 102 VAL A CA 1
ATOM 798 C C . VAL A 1 102 ? -0.607 1.729 24.984 1.00 77.12 102 VAL A C 1
ATOM 800 O O . VAL A 1 102 ? -1.211 0.958 25.740 1.00 77.12 102 VAL A O 1
ATOM 803 N N . ALA A 1 103 ? 0.660 1.522 24.614 1.00 66.12 103 ALA A N 1
ATOM 804 C CA . ALA A 1 103 ? 1.417 0.334 24.990 1.00 66.12 103 ALA A CA 1
ATOM 805 C C . ALA A 1 103 ? 1.618 0.269 26.509 1.00 66.12 103 ALA A C 1
ATOM 807 O O . ALA A 1 103 ? 2.045 1.238 27.130 1.00 66.12 103 ALA A O 1
ATOM 808 N N . GLY A 1 104 ? 1.319 -0.891 27.097 1.00 64.44 104 GLY A N 1
ATOM 809 C CA . GLY A 1 104 ? 1.312 -1.091 28.547 1.00 64.44 104 GLY A CA 1
ATOM 810 C C . GLY A 1 104 ? -0.082 -1.057 29.178 1.00 64.44 104 GLY A C 1
ATOM 811 O O . GLY A 1 104 ? -0.207 -1.394 30.347 1.00 64.44 104 GLY A O 1
ATOM 812 N N . THR A 1 105 ? -1.127 -0.721 28.417 1.00 71.06 105 THR A N 1
ATOM 813 C CA . THR A 1 105 ? -2.524 -0.880 28.854 1.00 71.06 105 THR A CA 1
ATOM 814 C C . THR A 1 105 ? -3.127 -2.172 28.307 1.00 71.06 105 THR A C 1
ATOM 816 O O . THR A 1 105 ? -2.635 -2.731 27.325 1.00 71.06 105 THR A O 1
ATOM 819 N N . THR A 1 106 ? -4.179 -2.690 28.949 1.00 66.12 106 THR A N 1
ATOM 820 C CA . THR A 1 106 ? -4.854 -3.900 28.455 1.00 66.12 106 THR A CA 1
ATOM 821 C C . THR A 1 106 ? -5.763 -3.525 27.278 1.00 66.12 106 THR A C 1
ATOM 823 O O . THR A 1 106 ? -6.702 -2.755 27.494 1.00 66.12 106 THR A O 1
ATOM 826 N N . PRO A 1 107 ? -5.563 -4.075 26.062 1.00 64.88 107 PRO A N 1
ATOM 827 C CA . PRO A 1 107 ? -6.440 -3.793 24.930 1.00 64.88 107 PRO A CA 1
ATOM 828 C C . PRO A 1 107 ? -7.838 -4.350 25.219 1.00 64.88 107 PRO A C 1
ATOM 830 O O . PRO A 1 107 ? -8.043 -5.565 25.255 1.00 64.88 107 PRO A O 1
ATOM 833 N N . ARG A 1 108 ? -8.800 -3.465 25.487 1.00 75.81 108 ARG A N 1
ATOM 834 C CA . ARG A 1 108 ? -10.210 -3.805 25.710 1.00 75.81 108 ARG A CA 1
ATOM 835 C C . ARG A 1 108 ? -11.093 -2.753 25.062 1.00 75.81 108 ARG A C 1
ATOM 837 O O . ARG A 1 108 ? -10.770 -1.568 25.089 1.00 75.81 108 ARG A O 1
ATOM 844 N N . THR A 1 109 ? -12.215 -3.195 24.506 1.00 82.69 109 THR A N 1
ATOM 845 C CA . THR A 1 109 ? -13.289 -2.293 24.088 1.00 82.69 109 THR A CA 1
ATOM 846 C C . THR A 1 109 ? -13.929 -1.651 25.316 1.00 82.69 109 THR A C 1
ATOM 848 O O . THR A 1 109 ? -14.016 -2.269 26.377 1.00 82.69 109 THR A O 1
ATOM 851 N N . PHE A 1 110 ? -14.396 -0.424 25.163 1.00 89.62 110 PHE A N 1
ATOM 852 C CA . PHE A 1 110 ? -14.971 0.411 26.205 1.00 89.62 110 PHE A CA 1
ATOM 853 C C . PHE A 1 110 ? -16.078 1.277 25.608 1.00 89.62 110 PHE A C 1
ATOM 855 O O . PHE A 1 110 ? -16.133 1.507 24.401 1.00 89.62 110 PHE A O 1
ATOM 862 N N . SER A 1 111 ? -16.964 1.772 26.459 1.00 93.19 111 SER A N 1
ATOM 863 C CA . SER A 1 111 ? -18.011 2.702 26.056 1.00 93.19 111 SER A CA 1
ATOM 864 C C . SER A 1 111 ? -18.442 3.555 27.238 1.00 93.19 111 SER A C 1
ATOM 866 O O . SER A 1 111 ? -18.419 3.069 28.364 1.00 93.19 111 SER A O 1
ATOM 868 N N . GLY A 1 112 ? -18.866 4.788 26.993 1.00 91.88 112 GLY A N 1
ATOM 869 C CA . GLY A 1 112 ? -19.259 5.720 28.048 1.00 91.88 112 GLY A CA 1
ATOM 870 C C . GLY A 1 112 ? -19.374 7.149 27.535 1.00 91.88 112 GLY A C 1
ATOM 871 O O . GLY A 1 112 ? -19.089 7.415 26.368 1.00 91.88 112 GLY A O 1
ATOM 872 N N . ASN A 1 113 ? -19.792 8.075 28.398 1.00 95.50 113 ASN A N 1
ATOM 873 C CA . ASN A 1 113 ? -19.837 9.489 28.026 1.00 95.50 113 ASN A CA 1
ATOM 874 C C . ASN A 1 113 ? -18.439 10.112 28.083 1.00 95.50 113 ASN A C 1
ATOM 876 O O . ASN A 1 113 ? -17.637 9.750 28.942 1.00 95.50 113 ASN A O 1
ATOM 880 N N . LEU A 1 114 ? -18.163 11.071 27.203 1.00 95.62 114 LEU A N 1
ATOM 881 C CA . LEU A 1 114 ? -16.931 11.857 27.231 1.00 95.62 114 LEU A CA 1
ATOM 882 C C . LEU A 1 114 ? -16.970 12.906 28.340 1.00 95.62 114 LEU A C 1
ATOM 884 O O . LEU A 1 114 ? -17.892 13.720 28.395 1.00 95.62 114 LEU A O 1
ATOM 888 N N . VAL A 1 115 ? -15.940 12.925 29.181 1.00 96.69 115 VAL A N 1
ATOM 889 C CA . VAL A 1 115 ? -15.736 13.943 30.216 1.00 96.69 115 VAL A CA 1
ATOM 890 C C . VAL A 1 115 ? -14.356 14.558 30.035 1.00 96.69 115 VAL A C 1
ATOM 892 O O . VAL A 1 115 ? -13.366 13.841 29.894 1.00 96.69 115 VAL A O 1
ATOM 895 N N . ASP A 1 116 ? -14.295 15.885 30.035 1.00 95.44 116 ASP A N 1
ATOM 896 C CA . ASP A 1 116 ? -13.042 16.620 29.908 1.00 95.44 116 ASP A CA 1
ATOM 897 C C . ASP A 1 116 ? -12.251 16.539 31.214 1.00 95.44 116 ASP A C 1
ATOM 899 O O . ASP A 1 116 ? -12.740 16.949 32.266 1.00 95.44 116 ASP A O 1
ATOM 903 N N . CYS A 1 117 ? -11.029 16.013 31.148 1.00 94.19 117 CYS A N 1
ATOM 904 C CA . CYS A 1 117 ? -10.082 16.052 32.259 1.00 94.19 117 CYS A CA 1
ATOM 905 C C . CYS A 1 117 ? -8.891 16.993 31.981 1.00 94.19 117 CYS A C 1
ATOM 907 O O . CYS A 1 117 ? -7.925 17.043 32.749 1.00 94.19 117 CYS A O 1
ATOM 909 N N . GLY A 1 118 ? -8.932 17.771 30.895 1.00 92.25 118 GLY A N 1
ATOM 910 C CA . GLY A 1 118 ? -7.889 18.722 30.528 1.00 92.25 118 GLY A CA 1
ATOM 911 C C . GLY A 1 118 ? -6.510 18.063 30.513 1.00 92.25 118 GLY A C 1
ATOM 912 O O . GLY A 1 118 ? -6.295 17.041 29.868 1.00 92.25 118 GLY A O 1
ATOM 913 N N . LEU A 1 119 ? -5.562 18.613 31.276 1.00 90.25 119 LEU A N 1
ATOM 914 C CA . LEU A 1 119 ? -4.208 18.059 31.391 1.00 90.25 119 LEU A CA 1
ATOM 915 C C . LEU A 1 119 ? -4.085 16.896 32.394 1.00 90.25 119 LEU A C 1
ATOM 917 O O . LEU A 1 119 ? -2.989 16.348 32.516 1.00 90.25 119 LEU A O 1
ATOM 921 N N . ALA A 1 120 ? -5.142 16.521 33.120 1.00 91.56 120 ALA A N 1
ATOM 922 C CA . ALA A 1 120 ? -5.125 15.472 34.146 1.00 91.56 120 ALA A CA 1
ATOM 923 C C . ALA A 1 120 ? -3.944 15.604 35.136 1.00 91.56 120 ALA A C 1
ATOM 925 O O . ALA A 1 120 ? -3.245 14.632 35.431 1.00 91.56 120 ALA A O 1
ATOM 926 N N . GLN A 1 121 ? -3.676 16.827 35.616 1.00 89.56 121 GLN A N 1
ATOM 927 C CA . GLN A 1 121 ? -2.578 17.102 36.560 1.00 89.56 121 GLN A CA 1
ATOM 928 C C . GLN A 1 121 ? -2.877 16.641 37.996 1.00 89.56 121 GLN A C 1
ATOM 930 O O . GLN A 1 121 ? -1.957 16.459 38.791 1.00 89.56 121 GLN A O 1
ATOM 935 N N . ALA A 1 122 ? -4.155 16.427 38.297 1.00 92.06 122 ALA A N 1
ATOM 936 C CA . ALA A 1 122 ? -4.683 15.841 39.521 1.00 92.06 122 ALA A CA 1
ATOM 937 C C . ALA A 1 122 ? -5.830 14.884 39.158 1.00 92.06 122 ALA A C 1
ATOM 939 O O . ALA A 1 122 ? -6.202 14.795 37.984 1.00 92.06 122 ALA A O 1
ATOM 940 N N . GLN A 1 123 ? -6.375 14.179 40.154 1.00 95.56 123 GLN A N 1
ATOM 941 C CA . GLN A 1 123 ? -7.512 13.271 39.989 1.00 95.56 123 GLN A CA 1
ATOM 942 C C . GLN A 1 123 ? -8.657 13.940 39.213 1.00 95.56 123 GLN A C 1
ATOM 944 O O . GLN A 1 123 ? -9.083 15.041 39.556 1.00 95.56 123 GLN A O 1
ATOM 949 N N . CYS A 1 124 ? -9.160 13.261 38.179 1.00 94.19 124 CYS A N 1
ATOM 950 C CA . CYS A 1 124 ? -10.266 13.771 37.374 1.00 94.19 124 CYS A CA 1
ATOM 951 C C . CYS A 1 124 ? -11.577 13.716 38.176 1.00 94.19 124 CYS A C 1
ATOM 953 O O . CYS A 1 124 ? -11.946 12.662 38.700 1.00 94.19 124 CYS A O 1
ATOM 955 N N . GLU A 1 125 ? -12.311 14.823 38.247 1.00 93.00 125 GLU A N 1
ATOM 956 C CA . GLU A 1 125 ? -13.629 14.876 38.890 1.00 93.00 125 GLU A CA 1
ATOM 957 C C . GLU A 1 125 ? -14.752 14.574 37.885 1.00 93.00 125 GLU A C 1
ATOM 959 O O . GLU A 1 125 ? -14.626 14.836 36.692 1.00 93.00 125 GLU A O 1
ATOM 964 N N . GLY A 1 126 ? -15.864 13.992 38.346 1.00 90.81 126 GLY A N 1
ATOM 965 C CA . GLY A 1 126 ? -17.036 13.722 37.494 1.00 90.81 126 GLY A CA 1
ATOM 966 C C . GLY A 1 126 ? -16.857 12.613 36.443 1.00 90.81 126 GLY A C 1
ATOM 967 O O . GLY A 1 126 ? -17.770 12.358 35.659 1.00 90.81 126 GLY A O 1
ATOM 968 N N . VAL A 1 127 ? -15.718 11.914 36.433 1.00 94.69 127 VAL A N 1
ATOM 969 C CA . VAL A 1 127 ? -15.417 10.864 35.442 1.00 94.69 127 VAL A CA 1
ATOM 970 C C . VAL A 1 127 ? -15.889 9.46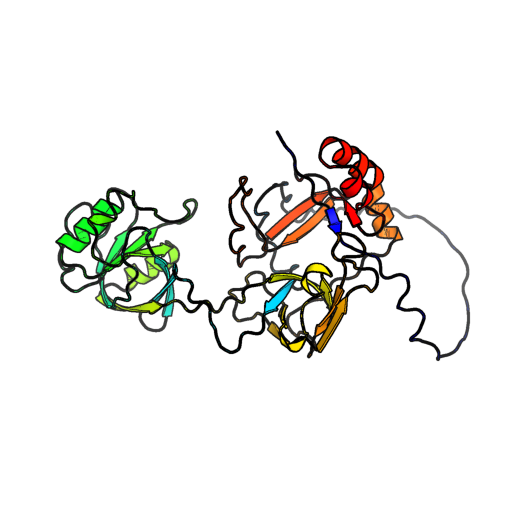6 35.846 1.00 94.69 127 VAL A C 1
ATOM 972 O O . VAL A 1 127 ? -15.725 8.531 35.069 1.00 94.69 127 VAL A O 1
ATOM 975 N N . SER A 1 128 ? -16.476 9.292 37.035 1.00 95.44 128 SER A N 1
ATOM 976 C CA . SER A 1 128 ? -16.911 7.975 37.518 1.00 95.44 128 SER A CA 1
ATOM 977 C C . SER A 1 128 ? -17.881 7.311 36.535 1.00 95.44 128 SER A C 1
ATOM 979 O O . SER A 1 128 ? -18.953 7.843 36.251 1.00 95.44 128 SER A O 1
ATOM 981 N N . GLY A 1 129 ? -17.491 6.158 35.987 1.00 89.75 129 GLY A N 1
ATOM 982 C CA . GLY A 1 129 ? -18.283 5.437 34.987 1.00 89.75 129 GLY A CA 1
ATOM 983 C C . GLY A 1 129 ? -18.193 5.982 33.554 1.00 89.75 129 GLY A C 1
ATOM 984 O O . GLY A 1 129 ? -18.853 5.448 32.667 1.00 89.75 129 GLY A O 1
ATOM 985 N N . ASN A 1 130 ? -17.387 7.018 33.318 1.00 95.56 130 ASN A N 1
ATOM 986 C CA . ASN A 1 130 ? -17.270 7.732 32.049 1.00 95.56 130 ASN A CA 1
ATOM 987 C C . ASN A 1 130 ? -15.860 7.602 31.444 1.00 95.56 130 ASN A C 1
ATOM 989 O O . ASN A 1 130 ? -14.959 6.997 32.028 1.00 95.56 130 ASN A O 1
ATOM 993 N N . ILE A 1 131 ? -15.680 8.152 30.244 1.00 96.25 131 ILE A N 1
ATOM 994 C CA . ILE A 1 131 ? -14.417 8.150 29.503 1.00 96.25 131 ILE A CA 1
ATOM 995 C C . ILE A 1 131 ? -13.732 9.502 29.702 1.00 96.25 131 ILE A C 1
ATOM 997 O O . ILE A 1 131 ? -14.312 10.543 29.395 1.00 96.25 131 ILE A O 1
ATOM 1001 N N . CYS A 1 132 ? -12.486 9.488 30.170 1.00 97.12 132 CYS A N 1
ATOM 1002 C CA . CYS A 1 132 ? -11.690 10.703 30.308 1.00 97.12 132 CYS A CA 1
ATOM 1003 C C . CYS A 1 132 ? -11.124 11.119 28.949 1.00 97.12 132 CYS A C 1
ATOM 1005 O O . CYS A 1 132 ? -10.364 10.364 28.340 1.00 97.12 132 CYS A O 1
ATOM 1007 N N . LEU A 1 133 ? -11.438 12.330 28.503 1.00 95.50 133 LEU A N 1
ATOM 1008 C CA . LEU A 1 133 ? -10.740 12.999 27.413 1.00 95.50 133 LEU A CA 1
ATOM 1009 C C . LEU A 1 133 ? -9.600 13.832 28.010 1.00 95.50 133 LEU A C 1
ATOM 1011 O O . LEU A 1 133 ? -9.835 14.677 28.872 1.00 95.50 133 LEU A O 1
ATOM 1015 N N . ILE A 1 134 ? -8.363 13.557 27.598 1.00 93.00 134 ILE A N 1
ATOM 1016 C CA . ILE A 1 134 ? -7.157 14.135 28.199 1.00 93.00 134 ILE A CA 1
ATOM 1017 C C . ILE A 1 134 ? -6.289 14.762 27.110 1.00 93.00 134 ILE A C 1
ATOM 1019 O O . ILE A 1 134 ? -5.901 14.106 26.144 1.00 93.00 134 ILE A O 1
ATOM 1023 N N . GLN A 1 135 ? -5.909 16.016 27.307 1.00 89.00 135 GLN A N 1
ATOM 1024 C CA . GLN A 1 135 ? -4.921 16.690 26.482 1.00 89.00 135 GLN A CA 1
ATOM 1025 C C . GLN A 1 135 ? -3.506 16.224 26.842 1.00 89.00 135 GLN A C 1
ATOM 1027 O O . GLN A 1 135 ? -3.133 16.105 28.021 1.00 89.00 135 GLN A O 1
ATOM 1032 N N . ALA A 1 136 ? -2.677 15.997 25.829 1.00 80.50 136 ALA A N 1
ATOM 1033 C CA . ALA A 1 136 ? -1.248 15.798 26.031 1.00 80.50 136 ALA A CA 1
ATOM 1034 C C . ALA A 1 136 ? -0.538 17.052 26.592 1.00 80.50 136 ALA A C 1
ATOM 1036 O O . ALA A 1 136 ? -1.003 18.180 26.451 1.00 80.50 136 ALA A O 1
ATOM 1037 N N . GLY A 1 137 ? 0.603 16.842 27.263 1.00 77.25 137 GLY A N 1
ATOM 1038 C CA . GLY A 1 137 ? 1.399 17.896 27.919 1.00 77.25 137 GLY A CA 1
ATOM 1039 C C . GLY A 1 137 ? 1.250 17.955 29.448 1.00 77.25 137 GLY A C 1
ATOM 1040 O O . GLY A 1 137 ? 0.303 17.422 30.011 1.00 77.25 137 GLY A O 1
ATOM 1041 N N . GLY A 1 138 ? 2.191 18.578 30.161 1.00 78.69 138 GLY A N 1
ATOM 1042 C CA . GLY A 1 138 ? 2.207 18.578 31.634 1.00 78.69 138 GLY A CA 1
ATOM 1043 C C . GLY A 1 138 ? 2.782 17.281 32.224 1.00 78.69 138 GLY A C 1
ATOM 1044 O O . GLY A 1 138 ? 3.925 16.937 31.926 1.00 78.69 138 GLY A O 1
ATOM 1045 N N . ASN A 1 139 ? 2.010 16.588 33.072 1.00 75.62 139 ASN A N 1
ATOM 1046 C CA . ASN A 1 139 ? 2.411 15.349 33.763 1.00 75.62 139 ASN A CA 1
ATOM 1047 C C . ASN A 1 139 ? 2.773 14.202 32.799 1.00 75.62 139 ASN A C 1
ATOM 1049 O O . ASN A 1 139 ? 2.419 14.220 31.615 1.00 75.62 139 ASN A O 1
ATOM 1053 N N . ARG A 1 140 ? 3.433 13.154 33.318 1.00 80.69 140 ARG A N 1
ATOM 1054 C CA . ARG A 1 140 ? 3.722 11.937 32.536 1.00 80.69 140 ARG A CA 1
ATOM 1055 C C . ARG A 1 140 ? 2.415 11.255 32.117 1.00 80.69 140 ARG A C 1
ATOM 1057 O O . ARG A 1 140 ? 1.435 11.271 32.855 1.00 80.69 140 ARG A O 1
ATOM 1064 N N . TYR A 1 141 ? 2.418 10.571 30.971 1.00 79.38 141 TYR A N 1
ATOM 1065 C CA . TYR A 1 141 ? 1.246 9.830 30.482 1.00 79.38 141 TYR A CA 1
ATOM 1066 C C . TYR A 1 141 ? 0.683 8.827 31.500 1.00 79.38 141 TYR A C 1
ATOM 1068 O O . TYR A 1 141 ? -0.528 8.756 31.668 1.00 79.38 141 TYR A O 1
ATOM 1076 N N . ILE A 1 142 ? 1.549 8.123 32.237 1.00 81.94 142 ILE A N 1
ATOM 1077 C CA . ILE A 1 142 ? 1.133 7.192 33.300 1.00 81.94 142 ILE A CA 1
ATOM 1078 C C . ILE A 1 142 ? 0.341 7.919 34.395 1.00 81.94 142 ILE A C 1
ATOM 1080 O O . ILE A 1 142 ? -0.742 7.476 34.758 1.00 81.94 142 ILE A O 1
ATOM 1084 N N . GLU A 1 143 ? 0.845 9.057 34.877 1.00 86.44 143 GLU A N 1
ATOM 1085 C CA . GLU A 1 143 ? 0.207 9.842 35.943 1.00 86.44 143 GLU A CA 1
ATOM 1086 C C . GLU A 1 143 ? -1.158 10.378 35.496 1.00 86.44 143 GLU A C 1
ATOM 1088 O O . GLU A 1 143 ? -2.123 10.336 36.252 1.00 86.44 143 GLU A O 1
ATOM 1093 N N . LYS A 1 144 ? -1.268 10.821 34.239 1.00 89.94 144 LYS A N 1
ATOM 1094 C CA . LYS A 1 144 ? -2.541 11.258 33.647 1.00 89.94 144 LYS A CA 1
ATOM 1095 C C . LYS A 1 144 ? -3.586 10.141 33.654 1.00 89.94 144 LYS A C 1
ATOM 1097 O O . LYS A 1 144 ? -4.731 10.365 34.042 1.00 89.94 144 LYS A O 1
ATOM 1102 N N . ILE A 1 145 ? -3.190 8.936 33.236 1.00 90.06 145 ILE A N 1
ATOM 1103 C CA . ILE A 1 145 ? -4.079 7.769 33.189 1.00 90.06 145 ILE A CA 1
ATOM 1104 C C . ILE A 1 145 ? -4.478 7.353 34.611 1.00 90.06 145 ILE A C 1
ATOM 1106 O O . ILE A 1 145 ? -5.656 7.126 34.870 1.00 90.06 145 ILE A O 1
ATOM 1110 N N . GLN A 1 146 ? -3.531 7.348 35.553 1.00 91.06 146 GLN A N 1
ATOM 1111 C CA . GLN A 1 146 ? -3.798 7.062 36.966 1.00 91.06 146 GLN A CA 1
ATOM 1112 C C . GLN A 1 146 ? -4.751 8.077 37.601 1.00 91.06 146 GLN A C 1
ATOM 1114 O O . GLN A 1 146 ? -5.599 7.698 38.404 1.00 91.06 146 GLN A O 1
ATOM 1119 N N . ASN A 1 147 ? -4.653 9.354 37.235 1.00 93.50 147 ASN A N 1
ATOM 1120 C CA . ASN A 1 147 ? -5.559 10.396 37.712 1.00 93.50 147 ASN A CA 1
ATOM 1121 C C . ASN A 1 147 ? -6.991 10.219 37.178 1.00 93.50 147 ASN A C 1
ATOM 1123 O O . ASN A 1 147 ? -7.951 10.476 37.907 1.00 93.50 147 ASN A O 1
ATOM 1127 N N . CYS A 1 148 ? -7.144 9.736 35.942 1.00 94.75 148 CYS A N 1
ATOM 1128 C CA . CYS A 1 148 ? -8.439 9.324 35.396 1.00 94.75 148 CYS A CA 1
ATOM 1129 C C . CYS A 1 148 ? -8.995 8.087 36.114 1.00 94.75 148 CYS A C 1
ATOM 1131 O O . CYS A 1 148 ? -10.141 8.090 36.565 1.00 94.75 148 CYS A O 1
ATOM 1133 N N . GLU A 1 149 ? -8.169 7.052 36.275 1.00 94.25 149 GLU A N 1
ATOM 1134 C CA . GLU A 1 149 ? -8.535 5.807 36.953 1.00 94.25 149 GLU A CA 1
ATOM 1135 C C . GLU A 1 149 ? -8.934 6.057 38.416 1.00 94.25 149 GLU A C 1
ATOM 1137 O O . GLU A 1 149 ? -9.977 5.585 38.865 1.00 94.25 149 GLU A O 1
ATOM 1142 N N . SER A 1 150 ? -8.178 6.890 39.137 1.00 93.56 150 SER A N 1
ATOM 1143 C CA . SER A 1 150 ? -8.477 7.289 40.523 1.00 93.56 150 SER A CA 1
ATOM 1144 C C . SER A 1 150 ? -9.780 8.086 40.636 1.00 93.56 150 SER A C 1
ATOM 1146 O O . SER A 1 150 ? -10.455 8.026 41.661 1.00 93.56 150 SER A O 1
ATOM 1148 N N . GLY A 1 151 ? -10.168 8.803 39.575 1.00 94.25 151 GLY A N 1
ATOM 1149 C CA . GLY A 1 151 ? -11.469 9.466 39.455 1.00 94.25 151 GLY A CA 1
ATOM 1150 C C . GLY A 1 151 ? -12.640 8.514 39.174 1.00 94.25 151 GLY A C 1
ATOM 1151 O O . GLY A 1 151 ? -13.796 8.939 39.181 1.00 94.25 151 GLY A O 1
ATOM 1152 N N . GLY A 1 152 ? -12.365 7.228 38.925 1.00 94.69 152 GLY A N 1
ATOM 1153 C CA . GLY A 1 152 ? -13.349 6.215 38.544 1.00 94.69 152 GLY A CA 1
ATOM 1154 C C . GLY A 1 152 ? -13.646 6.157 37.042 1.00 94.69 152 GLY A C 1
ATOM 1155 O O . GLY A 1 152 ? -14.673 5.590 36.654 1.00 94.69 152 GLY A O 1
ATOM 1156 N N . GLY A 1 153 ? -12.792 6.754 36.205 1.00 95.25 153 GLY A N 1
ATOM 1157 C CA . GLY A 1 153 ? -12.907 6.672 34.750 1.00 95.25 153 GLY A CA 1
ATOM 1158 C C . GLY A 1 153 ? -12.764 5.233 34.259 1.00 95.25 153 GLY A C 1
ATOM 1159 O O . GLY A 1 153 ? -11.945 4.477 34.770 1.00 95.25 153 GLY A O 1
ATOM 1160 N N . GLN A 1 154 ? -13.568 4.836 33.272 1.00 92.88 154 GLN A N 1
ATOM 1161 C CA . GLN A 1 154 ? -13.548 3.476 32.715 1.00 92.88 154 GLN A CA 1
ATOM 1162 C C . GLN A 1 154 ? -12.568 3.312 31.550 1.00 92.88 154 GLN A C 1
ATOM 1164 O O . GLN A 1 154 ? -12.194 2.189 31.221 1.00 92.88 154 GLN A O 1
ATOM 1169 N N . ALA A 1 155 ? -12.178 4.413 30.908 1.00 93.94 155 ALA A N 1
ATOM 1170 C CA . ALA A 1 155 ? -11.208 4.456 29.820 1.00 93.94 155 ALA A CA 1
ATOM 1171 C C . ALA A 1 155 ? -10.636 5.871 29.683 1.00 93.94 155 ALA A C 1
ATOM 1173 O O . ALA A 1 155 ? -11.259 6.839 30.128 1.00 93.94 155 ALA A O 1
ATOM 1174 N N . ALA A 1 156 ? -9.487 5.994 29.021 1.00 93.62 156 ALA A N 1
ATOM 1175 C CA . ALA A 1 156 ? -8.878 7.282 28.706 1.00 93.62 156 ALA A CA 1
ATOM 1176 C C . ALA A 1 156 ? -8.617 7.429 27.197 1.00 93.62 156 ALA A C 1
ATOM 1178 O O . ALA A 1 156 ? -8.080 6.527 26.551 1.00 93.62 156 ALA A O 1
ATOM 1179 N N . ILE A 1 157 ? -8.986 8.585 26.643 1.00 93.50 157 ILE A N 1
ATOM 1180 C CA . ILE A 1 157 ? -8.676 9.014 25.277 1.00 93.50 157 ILE A CA 1
ATOM 1181 C C . ILE A 1 157 ? -7.743 10.213 25.377 1.00 93.50 157 ILE A C 1
ATOM 1183 O O . ILE A 1 157 ? -8.093 11.234 25.966 1.00 93.50 157 ILE A O 1
ATOM 1187 N N . ILE A 1 158 ? -6.556 10.089 24.796 1.00 90.88 158 ILE A N 1
ATOM 1188 C CA . ILE A 1 158 ? -5.521 11.119 24.844 1.00 90.88 158 ILE A CA 1
ATOM 1189 C C . ILE A 1 158 ? -5.374 11.754 23.463 1.00 90.88 158 ILE A C 1
ATOM 1191 O O . ILE A 1 158 ? -5.151 11.036 22.493 1.00 90.88 158 ILE A O 1
ATOM 1195 N N . TYR A 1 159 ? -5.459 13.079 23.359 1.00 87.94 159 TYR A N 1
ATOM 1196 C CA . TYR A 1 159 ? -5.263 13.785 22.089 1.00 87.94 159 TYR A CA 1
ATOM 1197 C C . TYR A 1 159 ? -3.999 14.659 22.108 1.00 87.94 159 TYR A C 1
ATOM 1199 O O . TYR A 1 159 ? -3.759 15.399 23.067 1.00 87.94 159 TYR A O 1
ATOM 1207 N N . ASP A 1 160 ? -3.183 14.552 21.052 1.00 76.62 160 ASP A N 1
ATOM 1208 C CA . ASP A 1 160 ? -1.925 15.299 20.872 1.00 76.62 160 ASP A CA 1
ATOM 1209 C C . ASP A 1 160 ? -1.635 15.593 19.392 1.00 76.62 160 ASP A C 1
ATOM 1211 O O . ASP A 1 160 ? -2.074 14.857 18.500 1.00 76.62 160 ASP A O 1
ATOM 1215 N N . ASP A 1 161 ? -0.844 16.634 19.126 1.00 59.62 161 ASP A N 1
ATOM 1216 C CA . ASP A 1 161 ? -0.243 16.857 17.815 1.00 59.62 161 ASP A CA 1
ATOM 1217 C C . ASP A 1 161 ? 0.901 15.852 17.640 1.00 59.62 161 ASP A C 1
ATOM 1219 O O . ASP A 1 161 ? 2.028 16.043 18.092 1.00 59.62 161 ASP A O 1
ATOM 1223 N N . GLN A 1 162 ? 0.586 14.725 17.004 1.00 55.94 162 GLN A N 1
ATOM 1224 C CA . GLN A 1 162 ? 1.492 13.606 16.732 1.00 55.94 162 GLN A CA 1
ATOM 1225 C C . GLN A 1 162 ? 2.637 13.950 15.757 1.00 55.94 162 GLN A C 1
ATOM 1227 O O . GLN A 1 162 ? 3.211 13.061 15.131 1.00 55.94 162 GLN A O 1
ATOM 1232 N N . SER A 1 163 ? 3.022 15.219 15.625 1.00 42.50 163 SER A N 1
ATOM 1233 C CA . SER A 1 163 ? 4.015 15.680 14.659 1.00 42.50 163 SER A CA 1
ATOM 1234 C C . SER A 1 163 ? 5.434 15.136 14.895 1.00 42.50 163 SER A C 1
ATOM 1236 O O . SER A 1 163 ? 6.299 15.387 14.056 1.00 42.50 163 SER A O 1
ATOM 1238 N N . ASN A 1 164 ? 5.709 14.351 15.959 1.00 39.25 164 ASN A N 1
ATOM 1239 C CA . ASN A 1 164 ? 7.016 13.684 16.080 1.00 39.25 164 ASN A CA 1
ATOM 1240 C C . ASN A 1 164 ? 7.194 12.496 17.062 1.00 39.25 164 ASN A C 1
ATOM 1242 O O . ASN A 1 164 ? 8.318 12.271 17.524 1.00 39.25 164 ASN A O 1
ATOM 1246 N N . ARG A 1 165 ? 6.166 11.719 17.441 1.00 41.91 165 ARG A N 1
ATOM 1247 C CA . ARG A 1 165 ? 6.383 10.547 18.327 1.00 41.91 165 ARG A CA 1
ATOM 1248 C C . ARG A 1 165 ? 5.592 9.311 17.914 1.00 41.91 165 ARG A C 1
ATOM 1250 O O . ARG A 1 165 ? 4.387 9.250 18.111 1.00 41.91 165 ARG A O 1
ATOM 1257 N N . SER A 1 166 ? 6.309 8.289 17.440 1.00 38.94 166 SER A N 1
ATOM 1258 C CA . SER A 1 166 ? 5.814 6.913 17.372 1.00 38.94 166 SER A CA 1
ATOM 1259 C C . SER A 1 166 ? 5.426 6.433 18.766 1.00 38.94 166 SER A C 1
ATOM 1261 O O . SER A 1 166 ? 6.280 6.443 19.646 1.00 38.94 166 SER A O 1
ATOM 1263 N N . VAL A 1 167 ? 4.170 5.996 18.911 1.00 47.72 167 VAL A N 1
ATOM 1264 C CA . VAL A 1 167 ? 3.623 5.146 19.980 1.00 47.72 167 VAL A CA 1
ATOM 1265 C C . VAL A 1 167 ? 4.031 5.580 21.391 1.00 47.72 167 VAL A C 1
ATOM 1267 O O . VAL A 1 167 ? 5.159 5.365 21.828 1.00 47.72 167 VAL A O 1
ATOM 1270 N N . VAL A 1 168 ? 3.086 6.130 22.159 1.00 53.59 168 VAL A N 1
ATOM 1271 C CA . VAL A 1 168 ? 3.269 6.371 23.599 1.00 53.59 168 VAL A CA 1
ATOM 1272 C C . VAL A 1 168 ? 3.552 5.028 24.287 1.00 53.59 168 VAL A C 1
ATOM 1274 O O . VAL A 1 168 ? 2.642 4.294 24.663 1.00 53.59 168 VAL A O 1
ATOM 1277 N N . ALA A 1 169 ? 4.830 4.673 24.403 1.00 52.84 169 ALA A N 1
ATOM 1278 C CA . ALA A 1 169 ? 5.294 3.541 25.178 1.00 52.84 169 ALA A CA 1
ATOM 1279 C C . ALA A 1 169 ? 5.336 3.981 26.638 1.00 52.84 169 ALA A C 1
ATOM 1281 O O . ALA A 1 169 ? 6.165 4.809 27.025 1.00 52.84 169 ALA A O 1
ATOM 1282 N N . LEU A 1 170 ? 4.416 3.455 27.445 1.00 56.78 170 LEU A N 1
ATOM 1283 C CA . LEU A 1 170 ? 4.532 3.563 28.892 1.00 56.78 170 LEU A CA 1
ATOM 1284 C C . LEU A 1 170 ? 5.769 2.752 29.299 1.00 56.78 170 LEU A C 1
ATOM 1286 O O . LEU A 1 170 ? 6.022 1.672 28.757 1.00 56.78 170 LEU A O 1
ATOM 1290 N N . ASP A 1 171 ? 6.581 3.280 30.212 1.00 55.28 171 ASP A N 1
ATOM 1291 C CA . ASP A 1 171 ? 7.712 2.519 30.734 1.00 55.28 171 ASP A CA 1
ATOM 1292 C C . ASP A 1 171 ? 7.232 1.179 31.338 1.00 55.28 171 ASP A C 1
ATOM 1294 O O . ASP A 1 171 ? 6.122 1.052 31.864 1.00 55.28 171 ASP A O 1
ATOM 1298 N N . ALA A 1 172 ? 8.063 0.137 31.230 1.00 52.28 172 ALA A N 1
ATOM 1299 C CA . ALA A 1 172 ? 7.691 -1.231 31.610 1.00 52.28 172 ALA A CA 1
ATOM 1300 C C . ALA A 1 172 ? 7.330 -1.388 33.105 1.00 52.28 172 ALA A C 1
ATOM 1302 O O . ALA A 1 172 ? 6.720 -2.385 33.498 1.00 52.28 172 ALA A O 1
ATOM 1303 N N . SER A 1 173 ? 7.702 -0.411 33.936 1.00 53.06 173 SER A N 1
ATOM 1304 C CA . SER A 1 173 ? 7.423 -0.375 35.372 1.00 53.06 173 SER A CA 1
ATOM 1305 C C . SER A 1 173 ? 6.049 0.232 35.684 1.00 53.06 173 SER A C 1
ATOM 1307 O O . SER A 1 173 ? 5.387 -0.235 36.608 1.00 53.06 173 SER A O 1
ATOM 1309 N N . GLY A 1 174 ? 5.595 1.227 34.912 1.00 54.59 174 GLY A N 1
ATOM 1310 C CA . GLY A 1 174 ? 4.298 1.887 35.079 1.00 54.59 174 GLY A CA 1
ATOM 1311 C C . GLY A 1 174 ? 3.126 1.184 34.395 1.00 54.59 174 GLY A C 1
ATOM 1312 O O . GLY A 1 174 ? 1.999 1.286 34.865 1.00 54.59 174 GLY A O 1
ATOM 1313 N N . ALA A 1 175 ? 3.372 0.390 33.350 1.00 54.84 175 ALA A N 1
ATOM 1314 C CA . ALA A 1 175 ? 2.336 -0.416 32.691 1.00 54.84 175 ALA A CA 1
ATOM 1315 C C . ALA A 1 175 ? 1.599 -1.385 33.647 1.00 54.84 175 ALA A C 1
ATOM 1317 O O . ALA A 1 175 ? 0.435 -1.710 33.440 1.00 54.84 175 ALA A O 1
ATOM 1318 N N . LYS A 1 176 ? 2.259 -1.839 34.725 1.00 57.56 176 LYS A N 1
ATOM 1319 C CA . LYS A 1 176 ? 1.668 -2.762 35.713 1.00 57.56 176 LYS A CA 1
ATOM 1320 C C . LYS A 1 176 ? 0.637 -2.122 36.650 1.00 57.56 176 LYS A C 1
ATOM 1322 O O . LYS A 1 176 ? -0.020 -2.864 37.372 1.00 57.56 176 LYS A O 1
ATOM 1327 N N . SER A 1 177 ? 0.530 -0.793 36.695 1.00 68.12 177 SER A N 1
ATOM 1328 C CA . SER A 1 177 ? -0.350 -0.078 37.632 1.00 68.12 177 SER A CA 1
ATOM 1329 C C . SER A 1 177 ? -1.576 0.563 36.980 1.00 68.12 177 SER A C 1
ATOM 1331 O O . SER A 1 177 ? -2.327 1.233 37.680 1.00 68.12 177 SER A O 1
ATOM 1333 N N . ILE A 1 178 ? -1.786 0.355 35.676 1.00 80.19 178 ILE A N 1
ATOM 1334 C CA . ILE A 1 178 ? -2.921 0.895 34.916 1.00 80.19 178 ILE A CA 1
ATOM 1335 C C . ILE A 1 178 ? -3.897 -0.234 34.589 1.00 80.19 178 ILE A C 1
ATOM 1337 O O . ILE A 1 178 ? -3.511 -1.221 33.957 1.00 80.19 178 ILE A O 1
ATOM 1341 N N . HIS A 1 179 ? -5.172 -0.069 34.947 1.00 86.75 179 HIS A N 1
ATOM 1342 C CA . HIS A 1 179 ? -6.199 -1.095 34.702 1.00 86.75 179 HIS A CA 1
ATOM 1343 C C . HIS A 1 179 ? -7.289 -0.665 33.721 1.00 86.75 179 HIS A C 1
ATOM 1345 O O . HIS A 1 179 ? -8.148 -1.479 33.370 1.00 86.75 179 HIS A O 1
ATOM 1351 N N . ILE A 1 180 ? -7.243 0.577 33.236 1.00 89.56 180 ILE A N 1
ATOM 1352 C CA . ILE A 1 180 ? -8.205 1.092 32.259 1.00 89.56 180 ILE A CA 1
ATOM 1353 C C . ILE A 1 180 ? -7.631 1.048 30.833 1.00 89.56 180 ILE A C 1
ATOM 1355 O O . ILE A 1 180 ? -6.448 1.346 30.628 1.00 89.56 180 ILE A O 1
ATOM 1359 N N . PRO A 1 181 ? -8.432 0.671 29.818 1.00 90.06 181 PRO A N 1
ATOM 1360 C CA . PRO A 1 181 ? -8.013 0.778 28.428 1.00 90.06 181 PRO A CA 1
ATOM 1361 C C . PRO A 1 181 ? -7.723 2.240 28.087 1.00 90.06 181 PRO A C 1
ATOM 1363 O O . PRO A 1 181 ? -8.494 3.141 28.429 1.00 90.06 181 PRO A O 1
ATOM 1366 N N . THR A 1 182 ? -6.600 2.474 27.412 1.00 89.19 182 THR A N 1
ATOM 1367 C CA . THR A 1 182 ? -6.201 3.817 26.987 1.00 89.19 182 THR A CA 1
ATOM 1368 C C . THR A 1 182 ? -5.858 3.823 25.509 1.00 89.19 182 THR A C 1
ATOM 1370 O O . THR A 1 182 ? -5.119 2.961 25.024 1.00 89.19 182 THR A O 1
ATOM 1373 N N . VAL A 1 183 ? -6.377 4.823 24.803 1.00 88.44 183 VAL A N 1
ATOM 1374 C CA . VAL A 1 183 ? -6.096 5.053 23.387 1.00 88.44 183 VAL A CA 1
ATOM 1375 C C . VAL A 1 183 ? -5.647 6.488 23.143 1.00 88.44 183 VAL A C 1
ATOM 1377 O O . VAL A 1 183 ? -5.966 7.387 23.923 1.00 88.44 183 VAL A O 1
ATOM 1380 N N . SER A 1 184 ? -4.923 6.709 22.053 1.00 86.31 184 SER A N 1
ATOM 1381 C CA . SER A 1 184 ? -4.555 8.036 21.577 1.00 86.31 184 SER A CA 1
ATOM 1382 C C . SER A 1 184 ? -5.193 8.352 20.226 1.00 86.31 184 SER A C 1
ATOM 1384 O O . SER A 1 184 ? -5.330 7.483 19.365 1.00 86.31 184 SER A O 1
ATOM 1386 N N . ILE A 1 185 ? -5.576 9.614 20.046 1.00 84.38 185 ILE A N 1
ATOM 1387 C CA . ILE A 1 185 ? -6.053 10.197 18.787 1.00 84.38 185 ILE A CA 1
ATOM 1388 C C . ILE A 1 185 ? -5.185 11.409 18.431 1.00 84.38 185 ILE A C 1
ATOM 1390 O O . ILE A 1 185 ? -4.469 11.950 19.277 1.00 84.38 185 ILE A O 1
ATOM 1394 N N . ASN A 1 186 ? -5.210 11.834 17.170 1.00 79.31 186 ASN A N 1
ATOM 1395 C CA . ASN A 1 186 ? -4.491 13.039 16.755 1.00 79.31 186 ASN A CA 1
ATOM 1396 C C . ASN A 1 186 ? -5.210 14.316 17.243 1.00 79.31 186 ASN A C 1
ATOM 1398 O O . ASN A 1 186 ? -6.390 14.290 17.598 1.00 79.31 186 ASN A O 1
ATOM 1402 N N . ALA A 1 187 ? -4.504 15.448 17.242 1.00 75.81 187 ALA A N 1
ATOM 1403 C CA . ALA A 1 187 ? -5.038 16.735 17.688 1.00 75.81 187 ALA A CA 1
ATOM 1404 C C . ALA A 1 187 ? -6.278 17.190 16.903 1.00 75.81 187 ALA A C 1
ATOM 1406 O O . ALA A 1 187 ? -7.179 17.787 17.490 1.00 75.81 187 ALA A O 1
ATOM 1407 N N . GLN A 1 188 ? -6.344 16.896 15.600 1.00 78.94 188 GLN A N 1
ATOM 1408 C CA . GLN A 1 188 ? -7.462 17.299 14.746 1.00 78.94 188 GLN A CA 1
ATOM 1409 C C . GLN A 1 188 ? -8.760 16.589 15.150 1.00 78.94 188 GLN A C 1
ATOM 1411 O O . GLN A 1 188 ? -9.806 17.230 15.274 1.00 78.94 188 GLN A O 1
ATOM 1416 N N . ASP A 1 189 ? -8.681 15.286 15.415 1.00 84.38 189 ASP A N 1
ATOM 1417 C CA . ASP A 1 189 ? -9.791 14.497 15.946 1.00 84.38 189 ASP A CA 1
ATOM 1418 C C . ASP A 1 189 ? -10.099 14.900 17.391 1.00 84.38 189 ASP A C 1
ATOM 1420 O O . ASP A 1 189 ? -11.264 15.012 17.765 1.00 84.38 189 ASP A O 1
ATOM 1424 N N . GLY A 1 190 ? -9.072 15.222 18.186 1.00 85.06 190 GLY A N 1
ATOM 1425 C CA . GLY A 1 190 ? -9.214 15.751 19.544 1.00 85.06 190 GLY A CA 1
ATOM 1426 C C . GLY A 1 190 ? -10.172 16.940 19.633 1.00 85.06 190 GLY A C 1
ATOM 1427 O O . GLY A 1 190 ? -11.027 16.970 20.516 1.00 85.06 190 GLY A O 1
ATOM 1428 N N . ILE A 1 191 ? -10.119 17.869 18.673 1.00 83.00 191 ILE A N 1
ATOM 1429 C CA . ILE A 1 191 ? -11.050 19.009 18.597 1.00 83.00 191 ILE A CA 1
ATOM 1430 C C . ILE A 1 191 ? -12.508 18.535 18.471 1.00 83.00 191 ILE A C 1
ATOM 1432 O O . ILE A 1 191 ? -13.398 19.102 19.104 1.00 83.00 191 ILE A O 1
ATOM 1436 N N . GLN A 1 192 ? -12.773 17.482 17.691 1.00 86.50 192 GLN A N 1
ATOM 1437 C CA . GLN A 1 192 ? -14.126 16.931 17.540 1.00 86.50 192 GLN A CA 1
ATOM 1438 C C . GLN A 1 192 ? -14.633 16.311 18.845 1.00 86.50 192 GLN A C 1
ATOM 1440 O O . GLN A 1 192 ? -15.795 16.499 19.208 1.00 86.50 192 GLN A O 1
ATOM 1445 N N . PHE A 1 193 ? -13.757 15.627 19.582 1.00 92.25 193 PHE A N 1
ATOM 1446 C CA . PHE A 1 193 ? -14.090 15.032 20.876 1.00 92.25 193 PHE A CA 1
ATOM 1447 C C . PHE A 1 193 ? -14.349 16.102 21.948 1.00 92.25 193 PHE A C 1
ATOM 1449 O O . PHE A 1 193 ? -15.323 15.981 22.689 1.00 92.25 193 PHE A O 1
ATOM 1456 N N . ILE A 1 194 ? -13.558 17.182 21.984 1.00 90.12 194 ILE A N 1
ATOM 1457 C CA . ILE A 1 194 ? -13.790 18.338 22.875 1.00 90.12 194 ILE A CA 1
ATOM 1458 C C . ILE A 1 194 ? -15.132 19.011 22.566 1.00 90.12 194 ILE A C 1
ATOM 1460 O O . ILE A 1 194 ? -15.882 19.371 23.469 1.00 90.12 194 ILE A O 1
ATOM 1464 N N . ASN A 1 195 ? -15.486 19.156 21.290 1.00 88.44 195 ASN A N 1
ATOM 1465 C CA . ASN A 1 195 ? -16.777 19.736 20.909 1.00 88.44 195 ASN A CA 1
ATOM 1466 C C . ASN A 1 195 ? -17.968 18.807 21.208 1.00 88.44 195 ASN A C 1
ATOM 1468 O O . ASN A 1 195 ? -19.119 19.230 21.107 1.00 88.44 195 ASN A O 1
ATOM 1472 N N . SER A 1 196 ? -17.697 17.558 21.589 1.00 91.88 196 SER A N 1
ATOM 1473 C CA . SER A 1 196 ? -18.691 16.508 21.819 1.00 91.88 196 SER A CA 1
ATOM 1474 C C . SER A 1 196 ? -18.698 16.006 23.265 1.00 91.88 196 SER A C 1
ATOM 1476 O O . SER A 1 196 ? -19.120 14.881 23.537 1.00 91.88 196 SER A O 1
ATOM 1478 N N . LEU A 1 197 ? -18.234 16.815 24.220 1.00 93.88 197 LEU A N 1
ATOM 1479 C CA . LEU A 1 197 ? -18.293 16.465 25.640 1.00 93.88 197 LEU A CA 1
ATOM 1480 C C . LEU A 1 197 ? -19.727 16.129 26.079 1.00 93.88 197 LEU A C 1
ATOM 1482 O O . LEU A 1 197 ? -20.705 16.735 25.639 1.00 93.88 197 LEU A O 1
ATOM 1486 N N . GLY A 1 198 ? -19.852 15.118 26.937 1.00 91.44 198 GLY A N 1
ATOM 1487 C CA . GLY A 1 198 ? -21.126 14.545 27.368 1.00 91.44 198 GLY A CA 1
ATOM 1488 C C . GLY A 1 198 ? -21.765 13.569 26.373 1.00 91.44 198 GLY A C 1
ATOM 1489 O O . GLY A 1 198 ? -22.760 12.936 26.721 1.00 91.44 198 GLY A O 1
ATOM 1490 N N . LYS A 1 199 ? -21.223 13.407 25.157 1.00 93.00 199 LYS A N 1
ATOM 1491 C CA . LYS A 1 199 ? -21.699 12.411 24.184 1.00 93.00 199 LYS A CA 1
ATOM 1492 C C . LYS A 1 199 ? -21.148 11.022 24.478 1.00 93.00 199 LYS A C 1
ATOM 1494 O O . LYS A 1 199 ? -20.066 10.875 25.044 1.00 93.00 199 LYS A O 1
ATOM 1499 N N . PHE A 1 200 ? -21.898 10.008 24.053 1.00 91.94 200 PHE A N 1
ATOM 1500 C CA . PHE A 1 200 ? -21.555 8.604 24.241 1.00 91.94 200 PHE A CA 1
ATOM 1501 C C . PHE A 1 200 ? -20.591 8.130 23.149 1.00 91.94 200 PHE A C 1
ATOM 1503 O O . PHE A 1 200 ? -20.875 8.280 21.960 1.00 91.94 200 PHE A O 1
ATOM 1510 N N . VAL A 1 201 ? -19.474 7.530 23.554 1.00 92.69 201 VAL A N 1
ATOM 1511 C CA . VAL A 1 201 ? -18.492 6.907 22.661 1.00 92.69 201 VAL A CA 1
ATOM 1512 C C . VAL A 1 201 ? -18.548 5.401 22.824 1.00 92.69 201 VAL A C 1
ATOM 1514 O O . VAL A 1 201 ? -18.669 4.891 23.937 1.00 92.69 201 VAL A O 1
ATOM 1517 N N . ILE A 1 202 ? -18.432 4.684 21.710 1.00 88.62 202 ILE A N 1
ATOM 1518 C CA . ILE A 1 202 ? -18.297 3.226 21.681 1.00 88.62 202 ILE A CA 1
ATOM 1519 C C . ILE A 1 202 ? -16.983 2.896 20.995 1.00 88.62 202 ILE A C 1
ATOM 1521 O O . ILE A 1 202 ? -16.761 3.331 19.865 1.00 88.62 202 ILE A O 1
ATOM 1525 N N . SER A 1 203 ? -16.137 2.104 21.646 1.00 88.00 203 SER A N 1
ATOM 1526 C CA . SER A 1 203 ? -14.933 1.581 21.022 1.00 88.00 203 SER A CA 1
ATOM 1527 C C . SER A 1 203 ? -15.118 0.149 20.523 1.00 88.00 203 SER A C 1
ATOM 1529 O O . SER A 1 203 ? -15.799 -0.674 21.137 1.00 88.00 203 SER A O 1
ATOM 1531 N N . GLY A 1 204 ? -14.529 -0.142 19.368 1.00 80.81 204 GLY A N 1
ATOM 1532 C CA . GLY A 1 204 ? -14.564 -1.445 18.715 1.00 80.81 204 GLY A CA 1
ATOM 1533 C C . GLY A 1 204 ? -13.193 -1.824 18.171 1.00 80.81 204 GLY A C 1
ATOM 1534 O O . GLY A 1 204 ? -12.333 -0.968 17.969 1.00 80.81 204 GLY A O 1
ATOM 1535 N N . LEU A 1 205 ? -12.976 -3.114 17.915 1.00 71.00 205 LEU A N 1
ATOM 1536 C CA . LEU A 1 205 ? -11.772 -3.549 17.208 1.00 71.00 205 LEU A CA 1
ATOM 1537 C C . LEU A 1 205 ? -11.726 -2.870 15.836 1.00 71.00 205 LEU A C 1
ATOM 1539 O O . LEU A 1 205 ? -12.699 -2.938 15.081 1.00 71.00 205 LEU A O 1
ATOM 1543 N N . HIS A 1 206 ? -10.604 -2.225 15.513 1.00 64.31 206 HIS A N 1
ATOM 1544 C CA . HIS A 1 206 ? -10.419 -1.656 14.187 1.00 64.31 206 HIS A CA 1
ATOM 1545 C C . HIS A 1 206 ? -10.128 -2.794 13.201 1.00 64.31 206 HIS A C 1
ATOM 1547 O O . HIS A 1 206 ? -9.022 -3.339 13.142 1.00 64.31 206 HIS A O 1
ATOM 1553 N N . ALA A 1 207 ? -11.139 -3.180 12.425 1.00 53.50 207 ALA A N 1
ATOM 1554 C CA . ALA A 1 207 ? -10.935 -4.040 11.271 1.00 53.50 207 ALA A CA 1
ATOM 1555 C C . ALA A 1 207 ? -10.161 -3.229 10.226 1.00 53.50 207 ALA A C 1
ATOM 1557 O O . ALA A 1 207 ? -10.716 -2.302 9.640 1.00 53.50 207 ALA A O 1
ATOM 1558 N N . SER A 1 208 ? -8.881 -3.546 10.005 1.00 53.31 208 SER A N 1
ATOM 1559 C CA . SER A 1 208 ? -8.101 -2.868 8.973 1.00 53.31 208 SER A CA 1
ATOM 1560 C C . SER A 1 208 ? -8.731 -3.160 7.613 1.00 53.31 208 SER A C 1
ATOM 1562 O O . SER A 1 208 ? -8.631 -4.272 7.089 1.00 53.31 208 SER A O 1
ATOM 1564 N N . THR A 1 209 ? -9.418 -2.166 7.056 1.00 54.88 209 THR A N 1
ATOM 1565 C CA . THR A 1 209 ? -9.921 -2.170 5.677 1.00 54.88 209 THR A CA 1
ATOM 1566 C C . THR A 1 209 ? -8.818 -1.830 4.681 1.00 54.88 209 THR A C 1
ATOM 1568 O O . THR A 1 209 ? -9.024 -1.993 3.480 1.00 54.88 209 THR A O 1
ATOM 1571 N N . THR A 1 210 ? -7.642 -1.400 5.160 1.00 59.69 210 THR A N 1
ATOM 1572 C CA . THR A 1 210 ? -6.491 -1.103 4.309 1.00 59.69 210 THR A CA 1
ATOM 1573 C C . THR A 1 210 ? -5.977 -2.403 3.681 1.00 59.69 210 THR A C 1
ATOM 1575 O O . THR A 1 210 ? -5.612 -3.351 4.389 1.00 59.69 210 THR A O 1
ATOM 1578 N N . PRO A 1 211 ? -5.965 -2.511 2.343 1.00 63.41 211 PRO A N 1
ATOM 1579 C CA . PRO A 1 211 ? -5.431 -3.690 1.686 1.00 63.41 211 PRO A CA 1
ATOM 1580 C C . PRO A 1 211 ? -3.931 -3.800 1.972 1.00 63.41 211 PRO A C 1
ATOM 1582 O O . PRO A 1 211 ? -3.157 -2.917 1.606 1.00 63.41 211 PRO A O 1
ATOM 1585 N N . ARG A 1 212 ? -3.495 -4.892 2.610 1.00 73.50 212 ARG A N 1
ATOM 1586 C CA . ARG A 1 212 ? -2.064 -5.143 2.833 1.00 73.50 212 ARG A CA 1
ATOM 1587 C C . ARG A 1 212 ? -1.400 -5.520 1.510 1.00 73.50 212 ARG A C 1
ATOM 1589 O O . ARG A 1 212 ? -1.599 -6.633 1.013 1.00 73.50 212 ARG A O 1
ATOM 1596 N N . THR A 1 213 ? -0.604 -4.610 0.953 1.00 76.56 213 THR A N 1
ATOM 1597 C CA . THR A 1 213 ? 0.164 -4.877 -0.268 1.00 76.56 213 THR A CA 1
ATOM 1598 C C . THR A 1 213 ? 1.386 -5.733 0.036 1.00 76.56 213 THR A C 1
ATOM 1600 O O . THR A 1 213 ? 2.127 -5.442 0.970 1.00 76.56 213 THR A O 1
ATOM 1603 N N . ILE A 1 214 ? 1.603 -6.786 -0.748 1.00 83.12 214 ILE A N 1
ATOM 1604 C CA . ILE A 1 214 ? 2.792 -7.643 -0.659 1.00 83.12 214 ILE A CA 1
ATOM 1605 C C . ILE A 1 214 ? 3.943 -7.139 -1.536 1.00 83.12 214 ILE A C 1
ATOM 1607 O O . ILE A 1 214 ? 5.090 -7.396 -1.207 1.00 83.12 214 ILE A O 1
ATOM 1611 N N . CYS A 1 215 ? 3.633 -6.421 -2.617 1.00 87.00 215 CYS A N 1
ATOM 1612 C CA . CYS A 1 215 ? 4.594 -5.827 -3.543 1.00 87.00 215 CYS A CA 1
ATOM 1613 C C . CYS A 1 215 ? 3.989 -4.602 -4.240 1.00 87.00 215 CYS A C 1
ATOM 1615 O O . CYS A 1 215 ? 2.762 -4.452 -4.300 1.00 87.00 215 CYS A O 1
ATOM 1617 N N . GLY A 1 216 ? 4.854 -3.753 -4.797 1.00 88.69 216 GLY A N 1
ATOM 1618 C CA . GLY A 1 216 ? 4.465 -2.689 -5.722 1.00 88.69 216 GLY A CA 1
ATOM 1619 C C . GLY A 1 216 ? 4.234 -3.204 -7.146 1.00 88.69 216 GLY A C 1
ATOM 1620 O O . GLY A 1 216 ? 4.728 -4.265 -7.534 1.00 88.69 216 GLY A O 1
ATOM 1621 N N . ALA A 1 217 ? 3.475 -2.442 -7.925 1.00 92.56 217 ALA A N 1
ATOM 1622 C CA . ALA A 1 217 ? 3.299 -2.642 -9.357 1.00 92.56 217 ALA A CA 1
ATOM 1623 C C . ALA A 1 217 ? 3.048 -1.292 -10.049 1.00 92.56 217 ALA A C 1
ATOM 1625 O O . ALA A 1 217 ? 2.629 -0.328 -9.405 1.00 92.56 217 ALA A O 1
ATOM 1626 N N . THR A 1 218 ? 3.263 -1.242 -11.360 1.00 93.56 218 THR A N 1
ATOM 1627 C CA . THR A 1 218 ? 3.095 -0.032 -12.177 1.00 93.56 218 THR A CA 1
ATOM 1628 C C . THR A 1 218 ? 2.103 -0.297 -13.298 1.00 93.56 218 THR A C 1
ATOM 1630 O O . THR A 1 218 ? 2.267 -1.252 -14.051 1.00 93.56 218 THR A O 1
ATOM 1633 N N . LEU A 1 219 ? 1.080 0.543 -13.417 1.00 94.81 219 LEU A N 1
ATOM 1634 C CA . LEU A 1 219 ? 0.081 0.496 -14.480 1.00 94.81 219 LEU A CA 1
ATOM 1635 C C . LEU A 1 219 ? 0.681 1.000 -15.798 1.00 94.81 219 LEU A C 1
ATOM 1637 O O . LEU A 1 219 ? 1.080 2.157 -15.892 1.00 94.81 219 LEU A O 1
ATOM 1641 N N . ILE A 1 220 ? 0.720 0.128 -16.805 1.00 95.62 220 ILE A N 1
ATOM 1642 C CA . ILE A 1 220 ? 1.263 0.418 -18.145 1.00 95.62 220 ILE A CA 1
ATOM 1643 C C . ILE A 1 220 ? 0.177 0.427 -19.227 1.00 95.62 220 ILE A C 1
ATOM 1645 O O . ILE A 1 220 ? 0.356 1.032 -20.272 1.00 95.62 220 ILE A O 1
ATOM 1649 N N . GLU A 1 221 ? -0.977 -0.184 -18.950 1.00 95.50 221 GLU A N 1
ATOM 1650 C CA . GLU A 1 221 ? -2.218 -0.072 -19.727 1.00 95.50 221 GLU A CA 1
ATOM 1651 C C . GLU A 1 221 ? -3.403 -0.115 -18.760 1.00 95.50 221 GLU A C 1
ATOM 1653 O O . GLU A 1 221 ? -3.241 -0.502 -17.603 1.00 95.50 221 GLU A O 1
ATOM 1658 N N . GLN A 1 222 ? -4.620 0.210 -19.209 1.00 94.00 222 GLN A N 1
ATOM 1659 C CA . GLN A 1 222 ? -5.786 0.177 -18.312 1.00 94.00 222 GLN A CA 1
ATOM 1660 C C . GLN A 1 222 ? -6.057 -1.200 -17.683 1.00 94.00 222 GLN A C 1
ATOM 1662 O O . GLN A 1 222 ? -6.654 -1.266 -16.611 1.00 94.00 222 GLN A O 1
ATOM 1667 N N . ASP A 1 223 ? -5.633 -2.298 -18.310 1.00 95.56 223 ASP A N 1
ATOM 1668 C CA . ASP A 1 223 ? -5.769 -3.657 -17.782 1.00 95.56 223 ASP A CA 1
ATOM 1669 C C . ASP A 1 223 ? -4.429 -4.392 -17.610 1.00 95.56 223 ASP A C 1
ATOM 1671 O O . ASP A 1 223 ? -4.441 -5.608 -17.410 1.00 95.56 223 ASP A O 1
ATOM 1675 N N . TRP A 1 224 ? -3.289 -3.688 -17.634 1.00 97.69 224 TRP A N 1
ATOM 1676 C CA . TRP A 1 224 ? -1.970 -4.295 -17.418 1.00 97.69 224 TRP A CA 1
ATOM 1677 C C . TRP A 1 224 ? -1.111 -3.532 -16.424 1.00 97.69 224 TRP A C 1
ATOM 1679 O O . TRP A 1 224 ? -0.917 -2.320 -16.537 1.00 97.69 224 TRP A O 1
ATOM 1689 N N . VAL A 1 225 ? -0.513 -4.289 -15.505 1.00 96.81 225 VAL A N 1
ATOM 1690 C CA . VAL A 1 225 ? 0.544 -3.796 -14.623 1.00 96.81 225 VAL A CA 1
ATOM 1691 C C . VAL A 1 225 ? 1.834 -4.596 -14.811 1.00 96.81 225 VAL A C 1
ATOM 1693 O O . VAL A 1 225 ? 1.795 -5.797 -15.088 1.00 96.81 225 VAL A O 1
ATOM 1696 N N . VAL A 1 226 ? 2.971 -3.932 -14.623 1.00 96.31 226 VAL A N 1
ATOM 1697 C CA . VAL A 1 226 ? 4.302 -4.543 -14.519 1.00 96.31 226 VAL A CA 1
ATOM 1698 C C . VAL A 1 226 ? 4.734 -4.617 -13.053 1.00 96.31 226 VAL A C 1
ATOM 1700 O O . VAL A 1 226 ? 4.421 -3.733 -12.253 1.00 96.31 226 VAL A O 1
ATOM 1703 N N . THR A 1 227 ? 5.422 -5.692 -12.682 1.00 94.31 227 THR A N 1
ATOM 1704 C CA . THR A 1 227 ? 5.980 -5.927 -11.342 1.00 94.31 227 THR A CA 1
ATOM 1705 C C . THR A 1 227 ? 7.228 -6.813 -11.443 1.00 94.31 227 THR A C 1
ATOM 1707 O O . THR A 1 227 ? 7.630 -7.196 -12.542 1.00 94.31 227 THR A O 1
ATOM 1710 N N . ALA A 1 228 ? 7.832 -7.159 -10.309 1.00 91.56 228 ALA A N 1
ATOM 1711 C CA . ALA A 1 228 ? 8.930 -8.115 -10.241 1.00 91.56 228 ALA A CA 1
ATOM 1712 C C . ALA A 1 228 ? 8.415 -9.566 -10.284 1.00 91.56 228 ALA A C 1
ATOM 1714 O O . ALA A 1 228 ? 7.346 -9.879 -9.749 1.00 91.56 228 ALA A O 1
ATOM 1715 N N . ALA A 1 229 ? 9.177 -10.474 -10.893 1.00 92.69 229 ALA A N 1
ATOM 1716 C CA . ALA A 1 229 ? 8.819 -11.888 -10.961 1.00 92.69 229 ALA A CA 1
ATOM 1717 C C . ALA A 1 229 ? 8.794 -12.537 -9.573 1.00 92.69 229 ALA A C 1
ATOM 1719 O O . ALA A 1 229 ? 7.864 -13.289 -9.277 1.00 92.69 229 ALA A O 1
ATOM 1720 N N . HIS A 1 230 ? 9.725 -12.188 -8.683 1.00 90.12 230 HIS A N 1
ATOM 1721 C CA . HIS A 1 230 ? 9.787 -12.728 -7.322 1.00 90.12 230 HIS A CA 1
ATOM 1722 C C . HIS A 1 230 ? 8.521 -12.445 -6.497 1.00 90.12 230 HIS A C 1
ATOM 1724 O O . HIS A 1 230 ? 8.199 -13.180 -5.563 1.00 90.12 230 HIS A O 1
ATOM 1730 N N . CYS A 1 231 ? 7.761 -11.405 -6.851 1.00 90.38 231 CYS A N 1
ATOM 1731 C CA . CYS A 1 231 ? 6.492 -11.085 -6.201 1.00 90.38 231 CYS A CA 1
ATOM 1732 C C . CYS A 1 231 ? 5.371 -12.075 -6.547 1.00 90.38 231 CYS A C 1
ATOM 1734 O O . CYS A 1 231 ? 4.392 -12.185 -5.802 1.00 90.38 231 CYS A O 1
ATOM 1736 N N . VAL A 1 232 ? 5.474 -12.765 -7.689 1.00 93.06 232 VAL A N 1
ATOM 1737 C CA . VAL A 1 232 ? 4.355 -13.503 -8.293 1.00 93.06 232 VAL A CA 1
ATOM 1738 C C . VAL A 1 232 ? 4.685 -14.905 -8.798 1.00 93.06 232 VAL A C 1
ATOM 1740 O O . VAL A 1 232 ? 3.745 -15.645 -9.076 1.00 93.06 232 VAL A O 1
ATOM 1743 N N . ALA A 1 233 ? 5.959 -15.295 -8.893 1.00 88.50 233 ALA A N 1
ATOM 1744 C CA . ALA A 1 233 ? 6.390 -16.568 -9.481 1.00 88.50 233 ALA A CA 1
ATOM 1745 C C . ALA A 1 233 ? 5.694 -17.789 -8.850 1.00 88.50 233 ALA A C 1
ATOM 1747 O O . ALA A 1 233 ? 5.238 -18.678 -9.565 1.00 88.50 233 ALA A O 1
ATOM 1748 N N . ASP A 1 234 ? 5.502 -17.770 -7.528 1.00 86.94 234 ASP A N 1
ATOM 1749 C CA . ASP A 1 234 ? 4.831 -18.841 -6.777 1.00 86.94 234 ASP A CA 1
ATOM 1750 C C . ASP A 1 234 ? 3.350 -18.550 -6.467 1.00 86.94 234 ASP A C 1
ATOM 1752 O O . ASP A 1 234 ? 2.728 -19.203 -5.624 1.00 86.94 234 ASP A O 1
ATOM 1756 N N . GLN A 1 235 ? 2.757 -17.537 -7.105 1.00 88.62 235 GLN A N 1
ATOM 1757 C CA . GLN A 1 235 ? 1.389 -17.101 -6.831 1.00 88.62 235 GLN A CA 1
ATOM 1758 C C . GLN A 1 235 ? 0.417 -17.556 -7.923 1.00 88.62 235 GLN A C 1
ATOM 1760 O O . GLN A 1 235 ? 0.707 -17.555 -9.117 1.00 88.62 235 GLN A O 1
ATOM 1765 N N . ARG A 1 236 ? -0.809 -17.903 -7.518 1.00 89.75 236 ARG A N 1
ATOM 1766 C CA . ARG A 1 236 ? -1.917 -18.142 -8.457 1.00 89.75 236 ARG A CA 1
ATOM 1767 C C . ARG A 1 236 ? -2.657 -16.837 -8.719 1.00 89.75 236 ARG A C 1
ATOM 1769 O O . ARG A 1 236 ? -2.942 -16.107 -7.775 1.00 89.75 236 ARG A O 1
ATOM 1776 N N . ALA A 1 237 ? -3.089 -16.612 -9.961 1.00 89.81 237 ALA A N 1
ATOM 1777 C CA . ALA A 1 237 ? -3.929 -15.464 -10.325 1.00 89.81 237 ALA A CA 1
ATOM 1778 C C . ALA A 1 237 ? -5.156 -15.310 -9.403 1.00 89.81 237 ALA A C 1
ATOM 1780 O O . ALA A 1 237 ? -5.466 -14.219 -8.951 1.00 89.81 237 ALA A O 1
ATOM 1781 N N . THR A 1 238 ? -5.809 -16.415 -9.034 1.00 85.50 238 THR A N 1
ATOM 1782 C CA . THR A 1 238 ? -6.985 -16.411 -8.144 1.00 85.50 238 THR A CA 1
ATOM 1783 C C . THR A 1 238 ? -6.686 -16.027 -6.694 1.00 85.50 238 THR A C 1
ATOM 1785 O O . THR A 1 238 ? -7.619 -15.820 -5.925 1.00 85.50 238 THR A O 1
ATOM 1788 N N . ALA A 1 239 ? -5.413 -16.007 -6.297 1.00 85.50 239 ALA A N 1
ATOM 1789 C CA . ALA A 1 239 ? -4.979 -15.638 -4.956 1.00 85.50 239 ALA A CA 1
ATOM 1790 C C . ALA A 1 239 ? -4.579 -14.161 -4.854 1.00 85.50 239 ALA A C 1
ATOM 1792 O O . ALA A 1 239 ? -4.249 -13.714 -3.754 1.00 85.50 239 ALA A O 1
ATOM 1793 N N . LEU A 1 240 ? -4.581 -13.423 -5.969 1.00 89.44 240 LEU A N 1
ATOM 1794 C CA . LEU A 1 240 ? -4.140 -12.038 -6.032 1.00 89.44 240 LEU A CA 1
ATOM 1795 C C . LEU A 1 240 ? -5.231 -11.109 -6.576 1.00 89.44 240 LEU A C 1
ATOM 1797 O O . LEU A 1 240 ? -5.976 -11.429 -7.506 1.00 89.44 240 LEU A O 1
ATOM 1801 N N . SER A 1 241 ? -5.244 -9.901 -6.028 1.00 90.19 241 SER A N 1
ATOM 1802 C CA . SER A 1 241 ? -5.900 -8.736 -6.611 1.00 90.19 241 SER A CA 1
ATOM 1803 C C . SER A 1 241 ? -4.889 -7.596 -6.701 1.00 90.19 241 SER A C 1
ATOM 1805 O O . SER A 1 241 ? -3.876 -7.593 -6.000 1.00 90.19 241 SER A O 1
ATOM 1807 N N . ILE A 1 242 ? -5.169 -6.621 -7.555 1.00 90.62 242 ILE A N 1
ATOM 1808 C CA . ILE A 1 242 ? -4.377 -5.404 -7.693 1.00 90.62 242 ILE A CA 1
ATOM 1809 C C . ILE A 1 242 ? -5.185 -4.243 -7.135 1.00 90.62 242 ILE A C 1
ATOM 1811 O O . ILE A 1 242 ? -6.334 -4.053 -7.526 1.00 90.62 242 ILE A O 1
ATOM 1815 N N . VAL A 1 243 ? -4.593 -3.484 -6.218 1.00 88.06 243 VAL A N 1
ATOM 1816 C CA . VAL A 1 243 ? -5.134 -2.199 -5.777 1.00 88.06 243 VAL A CA 1
ATOM 1817 C C . VAL A 1 243 ? -4.557 -1.095 -6.662 1.00 88.06 243 VAL A C 1
ATOM 1819 O O . VAL A 1 243 ? -3.340 -1.025 -6.836 1.00 88.06 243 VAL A O 1
ATOM 1822 N N . VAL A 1 244 ? -5.415 -0.268 -7.252 1.00 84.69 244 VAL A N 1
ATOM 1823 C CA . VAL A 1 244 ? -5.060 0.798 -8.200 1.00 84.69 244 VAL A CA 1
ATOM 1824 C C . VAL A 1 244 ? -5.549 2.146 -7.671 1.00 84.69 244 VAL A C 1
ATOM 1826 O O . VAL A 1 244 ? -6.646 2.237 -7.119 1.00 84.69 244 VAL A O 1
ATOM 1829 N N . GLY A 1 245 ? -4.752 3.198 -7.885 1.00 67.38 245 GLY A N 1
ATOM 1830 C CA . GLY A 1 245 ? -5.249 4.579 -7.876 1.00 67.38 245 GLY A CA 1
ATOM 1831 C C . GLY A 1 245 ? -5.024 5.401 -6.603 1.00 67.38 245 GLY A C 1
ATOM 1832 O O . GLY A 1 245 ? -5.473 6.543 -6.554 1.00 67.38 245 GLY A O 1
ATOM 1833 N N . GLY A 1 246 ? -4.320 4.889 -5.593 1.00 63.56 246 GLY A N 1
ATOM 1834 C CA . GLY A 1 246 ? -4.268 5.551 -4.285 1.00 63.56 246 GLY A CA 1
ATOM 1835 C C . GLY A 1 246 ? -2.935 6.164 -3.895 1.00 63.56 246 GLY A C 1
ATOM 1836 O O . GLY A 1 246 ? -1.962 5.436 -3.715 1.00 63.56 246 GLY A O 1
ATOM 1837 N N . GLN A 1 247 ? -2.915 7.464 -3.585 1.00 67.25 247 GLN A N 1
ATOM 1838 C CA . GLN A 1 247 ? -1.878 8.048 -2.719 1.00 67.25 247 GLN A CA 1
ATOM 1839 C C . GLN A 1 247 ? -1.877 7.374 -1.336 1.00 67.25 247 GLN A C 1
ATOM 1841 O O . GLN A 1 247 ? -0.828 7.274 -0.712 1.00 67.25 247 GLN A O 1
ATOM 1846 N N . ASP A 1 248 ? -3.027 6.875 -0.875 1.00 70.62 248 ASP A N 1
ATOM 1847 C CA . ASP A 1 248 ? -3.187 6.186 0.404 1.00 70.62 248 ASP A CA 1
ATOM 1848 C C . ASP A 1 248 ? -4.015 4.907 0.223 1.00 70.62 248 ASP A C 1
ATOM 1850 O O . ASP A 1 248 ? -5.126 4.951 -0.307 1.00 70.62 248 ASP A O 1
ATOM 1854 N N . LEU A 1 249 ? -3.490 3.764 0.670 1.00 69.75 249 LEU A N 1
ATOM 1855 C CA . LEU A 1 249 ? -4.201 2.479 0.654 1.00 69.75 249 LEU A CA 1
ATOM 1856 C C . LEU A 1 249 ? -5.434 2.456 1.570 1.00 69.75 249 LEU A C 1
ATOM 1858 O O . LEU A 1 249 ? -6.303 1.606 1.390 1.00 69.75 249 LEU A O 1
ATOM 1862 N N . ALA A 1 250 ? -5.529 3.382 2.525 1.00 64.38 250 ALA A N 1
ATOM 1863 C CA . ALA A 1 250 ? -6.714 3.567 3.356 1.00 64.38 250 ALA A CA 1
ATOM 1864 C C . ALA A 1 250 ? -7.864 4.289 2.640 1.00 64.38 250 ALA A C 1
ATOM 1866 O O . ALA A 1 250 ? -8.974 4.326 3.168 1.00 64.38 250 ALA A O 1
ATOM 1867 N N . ASN A 1 251 ? -7.626 4.846 1.447 1.00 66.12 251 ASN A N 1
ATOM 1868 C CA . ASN A 1 251 ? -8.674 5.509 0.686 1.00 66.12 251 ASN A CA 1
ATOM 1869 C C . ASN A 1 251 ? -9.691 4.484 0.147 1.00 66.12 251 ASN A C 1
ATOM 1871 O O . ASN A 1 251 ? -9.328 3.509 -0.515 1.00 66.12 251 ASN A O 1
ATOM 1875 N N . SER A 1 252 ? -10.975 4.731 0.407 1.00 58.56 252 SER A N 1
ATOM 1876 C CA . SER A 1 252 ? -12.095 3.935 -0.098 1.00 58.56 252 SER A CA 1
ATOM 1877 C C . SER A 1 252 ? -12.317 4.082 -1.609 1.00 58.56 252 SER A C 1
ATOM 1879 O O . SER A 1 252 ? -13.006 3.252 -2.196 1.00 58.56 252 SER A O 1
ATOM 1881 N N . GLU A 1 253 ? -11.719 5.092 -2.249 1.00 65.88 253 GLU A N 1
ATOM 1882 C CA . GLU A 1 253 ? -11.759 5.301 -3.705 1.00 65.88 253 GLU A CA 1
ATOM 1883 C C . GLU A 1 253 ? -10.799 4.388 -4.486 1.00 65.88 253 GLU A C 1
ATOM 1885 O O . GLU A 1 253 ? -10.830 4.361 -5.719 1.00 65.88 253 GLU A O 1
ATOM 1890 N N . ASN A 1 254 ? -9.944 3.631 -3.791 1.00 73.88 254 ASN A N 1
ATOM 1891 C CA . ASN A 1 254 ? -9.037 2.684 -4.427 1.00 73.88 254 ASN A CA 1
ATOM 1892 C C . ASN A 1 254 ? -9.808 1.561 -5.126 1.00 73.88 254 ASN A C 1
ATOM 1894 O O . ASN A 1 254 ? -10.685 0.919 -4.544 1.00 73.88 254 ASN A O 1
ATOM 1898 N N . GLU A 1 255 ? -9.421 1.251 -6.361 1.00 81.00 255 GLU A N 1
ATOM 1899 C CA . GLU A 1 255 ? -9.998 0.124 -7.085 1.00 81.00 255 GLU A CA 1
ATOM 1900 C C . GLU A 1 255 ? -9.243 -1.156 -6.749 1.00 81.00 255 GLU A C 1
ATOM 1902 O O . GLU A 1 255 ? -8.039 -1.245 -6.970 1.00 81.00 255 GLU A O 1
ATOM 1907 N N . ILE A 1 256 ? -9.948 -2.173 -6.253 1.00 85.00 256 ILE A N 1
ATOM 1908 C CA . ILE A 1 256 ? -9.387 -3.513 -6.060 1.00 85.00 256 ILE A CA 1
ATOM 1909 C C . ILE A 1 256 ? -9.888 -4.407 -7.189 1.00 85.00 256 ILE A C 1
ATOM 1911 O O . ILE A 1 256 ? -11.057 -4.794 -7.228 1.00 85.00 256 ILE A O 1
ATOM 1915 N N . ILE A 1 257 ? -8.992 -4.755 -8.107 1.00 85.44 257 ILE A N 1
ATOM 1916 C CA . ILE A 1 257 ? -9.322 -5.480 -9.331 1.00 85.44 257 ILE A CA 1
ATOM 1917 C C . ILE A 1 257 ? -8.709 -6.887 -9.273 1.00 85.44 257 ILE A C 1
ATOM 1919 O O . ILE A 1 257 ? -7.498 -7.018 -9.091 1.00 85.44 257 ILE A O 1
ATOM 1923 N N . PRO A 1 258 ? -9.502 -7.965 -9.430 1.00 88.62 258 PRO A N 1
ATOM 1924 C CA . PRO A 1 258 ? -8.970 -9.326 -9.468 1.00 88.62 258 PRO A CA 1
ATOM 1925 C C . PRO A 1 258 ? -7.988 -9.541 -10.622 1.00 88.62 258 PRO A C 1
ATOM 1927 O O . PRO A 1 258 ? -8.159 -8.979 -11.708 1.00 88.62 258 PRO A O 1
ATOM 1930 N N . VAL A 1 259 ? -7.010 -10.422 -10.419 1.00 93.25 259 VAL A N 1
ATOM 1931 C CA . VAL A 1 259 ? -6.058 -10.800 -11.469 1.00 93.25 259 VAL A CA 1
ATOM 1932 C C . VAL A 1 259 ? -6.685 -11.808 -12.437 1.00 93.25 259 VAL A C 1
ATOM 1934 O O . VAL A 1 259 ? -7.292 -12.800 -12.032 1.00 93.25 259 VAL A O 1
ATOM 1937 N N . LYS A 1 260 ? -6.521 -11.564 -13.742 1.00 88.31 260 LYS A N 1
ATOM 1938 C CA . LYS A 1 260 ? -6.916 -12.487 -14.815 1.00 88.31 260 LYS A CA 1
ATOM 1939 C C . LYS A 1 260 ? -5.829 -13.515 -15.096 1.00 88.31 260 LYS A C 1
ATOM 1941 O O . LYS A 1 260 ? -6.134 -14.701 -15.199 1.00 88.31 260 LYS A O 1
ATOM 1946 N N . ARG A 1 261 ? -4.578 -13.068 -15.236 1.00 95.25 261 ARG A N 1
ATOM 1947 C CA . ARG A 1 261 ? -3.409 -13.939 -15.425 1.00 95.25 261 ARG A CA 1
ATOM 1948 C C . ARG A 1 261 ? -2.107 -13.238 -15.048 1.00 95.25 261 ARG A C 1
ATOM 1950 O O . ARG A 1 261 ? -2.053 -12.012 -15.009 1.00 95.25 261 ARG A O 1
ATOM 1957 N N . ILE A 1 262 ? -1.090 -14.055 -14.800 1.00 97.38 262 ILE A N 1
ATOM 1958 C CA . ILE A 1 262 ? 0.273 -13.659 -14.446 1.00 97.38 262 ILE A CA 1
ATOM 1959 C C . ILE A 1 262 ? 1.199 -14.213 -15.530 1.00 97.38 262 ILE A C 1
ATOM 1961 O O . ILE A 1 262 ? 1.084 -15.383 -15.895 1.00 97.38 262 ILE A O 1
ATOM 1965 N N . GLU A 1 263 ? 2.097 -13.377 -16.034 1.00 96.50 263 GLU A N 1
ATOM 1966 C CA . GLU A 1 263 ? 3.124 -13.713 -17.017 1.00 96.50 263 GLU A CA 1
ATOM 1967 C C . GLU A 1 263 ? 4.490 -13.324 -16.434 1.00 96.50 263 GLU A C 1
ATOM 1969 O O . GLU A 1 263 ? 4.991 -12.227 -16.669 1.00 96.50 263 GLU A O 1
ATOM 1974 N N . ALA A 1 264 ? 5.068 -14.208 -15.615 1.00 94.88 264 ALA A N 1
ATOM 1975 C CA . ALA A 1 264 ? 6.448 -14.063 -15.152 1.00 94.88 264 ALA A CA 1
ATOM 1976 C C . ALA A 1 264 ? 7.429 -14.399 -16.283 1.00 94.88 264 ALA A C 1
ATOM 1978 O O . ALA A 1 264 ? 7.147 -15.271 -17.114 1.00 94.88 264 ALA A O 1
ATOM 1979 N N . HIS A 1 265 ? 8.570 -13.710 -16.326 1.00 92.69 265 HIS A N 1
ATOM 1980 C CA . HIS A 1 265 ? 9.578 -13.959 -17.349 1.00 92.69 265 HIS A CA 1
ATOM 1981 C C . HIS A 1 265 ? 10.084 -15.407 -17.288 1.00 92.69 265 HIS A C 1
ATOM 1983 O O . HIS A 1 265 ? 10.396 -15.929 -16.222 1.00 92.69 265 HIS A O 1
ATOM 1989 N N . GLN A 1 266 ? 10.196 -16.066 -18.444 1.00 90.81 266 GLN A N 1
ATOM 1990 C CA . GLN A 1 266 ? 10.571 -17.487 -18.521 1.00 90.81 266 GLN A CA 1
ATOM 1991 C C . GLN A 1 266 ? 12.014 -17.763 -18.073 1.00 90.81 266 GLN A C 1
ATOM 1993 O O . GLN A 1 266 ? 12.337 -18.895 -17.726 1.00 90.81 266 GLN A O 1
ATOM 1998 N N . GLY A 1 267 ? 12.873 -16.742 -18.118 1.00 87.62 267 GLY A N 1
ATOM 1999 C CA . GLY A 1 267 ? 14.254 -16.809 -17.637 1.00 87.62 267 GLY A CA 1
ATOM 2000 C C . GLY A 1 267 ? 14.403 -16.644 -16.122 1.00 87.62 267 GLY A C 1
ATOM 2001 O O . GLY A 1 267 ? 15.485 -16.902 -15.603 1.00 87.62 267 GLY A O 1
ATOM 2002 N N . TYR A 1 268 ? 13.337 -16.256 -15.409 1.00 87.00 268 TYR A N 1
ATOM 2003 C CA . TYR A 1 268 ? 13.392 -16.063 -13.963 1.00 87.00 268 TYR A CA 1
ATOM 2004 C C . TYR A 1 268 ? 13.640 -17.392 -13.237 1.00 87.00 268 TYR A C 1
ATOM 2006 O O . TYR A 1 268 ? 12.878 -18.349 -13.385 1.00 87.00 268 TYR A O 1
ATOM 2014 N N . SER A 1 269 ? 14.696 -17.437 -12.424 1.00 83.06 269 SER A N 1
ATOM 2015 C CA . SER A 1 269 ? 15.160 -18.648 -11.731 1.00 83.06 269 SER A CA 1
ATOM 2016 C C . SER A 1 269 ? 15.144 -18.545 -10.202 1.00 83.06 269 SER A C 1
ATOM 2018 O O . SER A 1 269 ? 15.711 -19.406 -9.533 1.00 83.06 269 SER A O 1
ATOM 2020 N N . GLY A 1 270 ? 14.516 -17.509 -9.635 1.00 77.44 270 GLY A N 1
ATOM 2021 C CA . GLY A 1 270 ? 14.542 -17.241 -8.189 1.00 77.44 270 GLY A CA 1
ATOM 2022 C C . GLY A 1 270 ? 15.656 -16.289 -7.737 1.00 77.44 270 GLY A C 1
ATOM 2023 O O . GLY A 1 270 ? 15.720 -15.938 -6.562 1.00 77.44 270 GLY A O 1
ATOM 2024 N N . GLU A 1 271 ? 16.516 -15.856 -8.659 1.00 72.56 271 GLU A N 1
ATOM 2025 C CA . GLU A 1 271 ? 17.566 -14.855 -8.430 1.00 72.56 271 GLU A CA 1
ATOM 2026 C C . GLU A 1 271 ? 17.136 -13.475 -8.960 1.00 72.56 271 GLU A C 1
ATOM 2028 O O . GLU A 1 271 ? 16.023 -13.312 -9.450 1.00 72.56 271 GLU A O 1
ATOM 2033 N N . MET A 1 272 ? 18.007 -12.463 -8.883 1.00 69.75 272 MET A N 1
ATOM 2034 C CA . MET A 1 272 ? 17.705 -11.102 -9.367 1.00 69.75 272 MET A CA 1
ATOM 2035 C C . MET A 1 272 ? 17.755 -10.953 -10.900 1.00 69.75 272 MET A C 1
ATOM 2037 O O . MET A 1 272 ? 17.583 -9.851 -11.419 1.00 69.75 272 MET A O 1
ATOM 2041 N N . LYS A 1 273 ? 18.011 -12.047 -11.619 1.00 80.75 273 LYS A N 1
ATOM 2042 C CA . LYS A 1 273 ? 18.051 -12.090 -13.078 1.00 80.75 273 LYS A CA 1
ATOM 2043 C C . LYS A 1 273 ? 16.653 -12.283 -13.649 1.00 80.75 273 LYS A C 1
ATOM 2045 O O . LYS A 1 273 ? 15.901 -13.126 -13.155 1.00 80.75 273 LYS A O 1
ATOM 2050 N N . ASP A 1 274 ? 16.344 -11.561 -14.726 1.00 85.19 274 ASP A N 1
ATOM 2051 C CA . ASP A 1 274 ? 15.062 -11.659 -15.430 1.00 85.19 274 ASP A CA 1
ATOM 2052 C C . ASP A 1 274 ? 13.854 -11.451 -14.483 1.00 85.19 274 ASP A C 1
ATOM 2054 O O . ASP A 1 274 ? 12.772 -12.012 -14.678 1.00 85.19 274 ASP A O 1
ATOM 2058 N N . ASP A 1 275 ? 14.042 -10.666 -13.416 1.00 87.12 275 ASP A N 1
ATOM 2059 C CA . ASP A 1 275 ? 13.075 -10.482 -12.335 1.00 87.12 275 ASP A CA 1
ATOM 2060 C C . ASP A 1 275 ? 11.988 -9.472 -12.732 1.00 87.12 275 ASP A C 1
ATOM 2062 O O . ASP A 1 275 ? 11.882 -8.372 -12.186 1.00 87.12 275 ASP A O 1
ATOM 2066 N N . ILE A 1 276 ? 11.189 -9.848 -13.730 1.00 91.38 276 ILE A N 1
ATOM 2067 C CA . ILE A 1 276 ? 10.070 -9.071 -14.261 1.00 91.38 276 ILE A CA 1
ATOM 2068 C C . ILE A 1 276 ? 8.853 -9.963 -14.528 1.00 91.38 276 ILE A C 1
ATOM 2070 O O . ILE A 1 276 ? 8.955 -11.102 -14.990 1.00 91.38 276 ILE A O 1
ATOM 2074 N N . ALA A 1 277 ? 7.667 -9.427 -14.268 1.00 95.19 277 ALA A N 1
ATOM 2075 C CA . ALA A 1 277 ? 6.404 -10.063 -14.593 1.00 95.19 277 ALA A CA 1
ATOM 2076 C C . ALA A 1 277 ? 5.353 -9.045 -15.036 1.00 95.19 277 ALA A C 1
ATOM 2078 O O . ALA A 1 277 ? 5.318 -7.902 -14.576 1.00 95.19 277 ALA A O 1
ATOM 2079 N N . LEU A 1 278 ? 4.448 -9.501 -15.896 1.00 97.75 278 LEU A N 1
ATOM 2080 C CA . LEU A 1 278 ? 3.240 -8.782 -16.269 1.00 97.75 278 LEU A CA 1
ATOM 2081 C C . LEU A 1 278 ? 2.026 -9.421 -15.598 1.00 97.75 278 LEU A C 1
ATOM 2083 O O . LEU A 1 278 ? 1.911 -10.644 -15.499 1.00 97.75 278 LEU A O 1
ATOM 2087 N N . ILE A 1 279 ? 1.086 -8.593 -15.160 1.00 97.75 279 ILE A N 1
ATOM 2088 C CA . ILE A 1 279 ? -0.191 -9.042 -14.614 1.00 97.75 279 ILE A CA 1
ATOM 2089 C C . ILE A 1 279 ? -1.305 -8.392 -15.425 1.00 97.75 279 ILE A C 1
ATOM 2091 O O . ILE A 1 279 ? -1.407 -7.166 -15.476 1.00 97.75 279 ILE A O 1
ATOM 2095 N N . GLN A 1 280 ? -2.170 -9.219 -16.016 1.0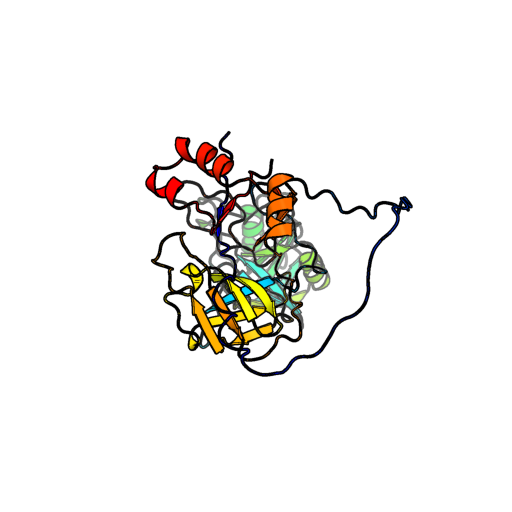0 97.25 280 GLN A N 1
ATOM 2096 C CA . GLN A 1 280 ? -3.394 -8.736 -16.647 1.00 97.25 280 GLN A CA 1
ATOM 2097 C C . GLN A 1 280 ? -4.518 -8.676 -15.611 1.00 97.25 280 GLN A C 1
ATOM 2099 O O . GLN A 1 280 ? -4.808 -9.665 -14.926 1.00 97.25 280 GLN A O 1
ATOM 2104 N N . LEU A 1 281 ? -5.192 -7.536 -15.533 1.00 94.50 281 LEU A N 1
ATOM 2105 C CA . LEU A 1 281 ? -6.360 -7.312 -14.692 1.00 94.50 281 LEU A CA 1
ATOM 2106 C C . LEU A 1 281 ? -7.608 -7.970 -15.304 1.00 94.50 281 LEU A C 1
ATOM 2108 O O . LEU A 1 281 ? -7.720 -8.155 -16.517 1.00 94.50 281 LEU A O 1
ATOM 2112 N N . LYS A 1 282 ? -8.580 -8.354 -14.468 1.00 84.69 282 LYS A N 1
ATOM 2113 C CA . LYS A 1 282 ? -9.855 -8.925 -14.944 1.00 84.69 282 LYS A CA 1
ATOM 2114 C C . LYS A 1 282 ? -10.741 -7.896 -15.645 1.00 84.69 282 LYS A C 1
ATOM 2116 O O . LYS A 1 282 ? -11.483 -8.264 -16.554 1.00 84.69 282 LYS A O 1
ATOM 2121 N N . PHE A 1 283 ? -10.643 -6.638 -15.230 1.00 88.12 283 PHE A N 1
ATOM 2122 C CA . PHE A 1 283 ? -11.345 -5.499 -15.810 1.00 88.12 283 PHE A CA 1
ATOM 2123 C C . PHE A 1 283 ? -10.369 -4.320 -15.922 1.00 88.12 283 PHE A C 1
ATOM 2125 O O . PHE A 1 283 ? -9.471 -4.229 -15.083 1.00 88.12 283 PHE A O 1
ATOM 2132 N N . PRO A 1 284 ? -10.528 -3.430 -16.915 1.00 88.31 284 PRO A N 1
ATOM 2133 C CA . PRO A 1 284 ? -9.752 -2.199 -16.958 1.00 88.31 284 PRO A CA 1
ATOM 2134 C C . PRO A 1 284 ? -10.075 -1.315 -15.745 1.00 88.31 284 PRO A C 1
ATOM 2136 O O . PRO A 1 284 ? -11.230 -1.258 -15.309 1.00 88.31 284 PRO A O 1
ATOM 2139 N N . THR A 1 285 ? -9.063 -0.632 -15.211 1.00 89.62 285 THR A N 1
ATOM 2140 C CA . THR A 1 285 ? -9.246 0.362 -14.145 1.00 89.62 285 THR A CA 1
ATOM 2141 C C . THR A 1 285 ? -9.968 1.605 -14.661 1.00 89.62 285 THR A C 1
ATOM 2143 O O . THR A 1 285 ? -9.772 2.007 -15.808 1.00 89.62 285 THR A O 1
ATOM 2146 N N . LYS A 1 286 ? -10.803 2.227 -13.821 1.00 86.50 286 LYS A N 1
ATOM 2147 C CA . LYS A 1 286 ? -11.463 3.506 -14.137 1.00 86.50 286 LYS A CA 1
ATOM 2148 C C . LYS A 1 286 ? -10.764 4.694 -13.480 1.00 86.50 286 LYS A C 1
ATOM 2150 O O . LYS A 1 286 ? -10.897 5.812 -13.972 1.00 86.50 286 LYS A O 1
ATOM 2155 N N . THR A 1 287 ? -10.047 4.469 -12.379 1.00 82.00 287 THR A N 1
ATOM 2156 C CA . THR A 1 287 ? -9.351 5.518 -11.618 1.00 82.00 287 THR A CA 1
ATOM 2157 C C . THR A 1 287 ? -7.863 5.623 -11.937 1.00 82.00 287 THR A C 1
ATOM 2159 O O . THR A 1 287 ? -7.292 6.702 -11.760 1.00 82.00 287 THR A O 1
ATOM 2162 N N . GLY A 1 288 ? -7.232 4.539 -12.399 1.00 86.94 288 GLY A N 1
ATOM 2163 C CA . GLY A 1 288 ? -5.809 4.506 -12.722 1.00 86.94 288 GLY A CA 1
ATOM 2164 C C . GLY A 1 288 ? -5.458 5.190 -14.044 1.00 86.94 288 GLY A C 1
ATOM 2165 O O . GLY A 1 288 ? -6.197 5.110 -15.026 1.00 86.94 288 GLY A O 1
ATOM 2166 N N . THR A 1 289 ? -4.285 5.822 -14.076 1.00 90.56 289 THR A N 1
ATOM 2167 C CA . THR A 1 289 ? -3.714 6.448 -15.277 1.00 90.56 289 THR A CA 1
ATOM 2168 C C . THR A 1 289 ? -2.432 5.708 -15.646 1.00 90.56 289 THR A C 1
ATOM 2170 O O . THR A 1 289 ? -1.484 5.778 -14.865 1.00 90.56 289 THR A O 1
ATOM 2173 N N . PRO A 1 290 ? -2.383 4.987 -16.780 1.00 92.38 290 PRO A N 1
ATOM 2174 C CA . PRO A 1 290 ? -1.170 4.306 -17.219 1.00 92.38 290 PRO A CA 1
ATOM 2175 C C . PRO A 1 290 ? -0.012 5.275 -17.472 1.00 92.38 290 PRO A C 1
ATOM 2177 O O . PRO A 1 290 ? -0.240 6.423 -17.856 1.00 92.38 290 PRO A O 1
ATOM 2180 N N . ILE A 1 291 ? 1.216 4.799 -17.274 1.00 91.12 291 ILE A N 1
ATOM 2181 C CA . ILE A 1 291 ? 2.440 5.520 -17.637 1.00 91.12 291 ILE A CA 1
ATOM 2182 C C . ILE A 1 291 ? 3.116 4.870 -18.847 1.00 91.12 291 ILE A C 1
ATOM 2184 O O . ILE A 1 291 ? 3.114 3.646 -18.986 1.00 91.12 291 ILE A O 1
ATOM 2188 N N . ASP A 1 292 ? 3.715 5.698 -19.704 1.00 89.75 292 ASP A N 1
ATOM 2189 C CA . ASP A 1 292 ? 4.442 5.239 -20.885 1.00 89.75 292 ASP A CA 1
ATOM 2190 C C . ASP A 1 292 ? 5.738 4.506 -20.513 1.00 89.75 292 ASP A C 1
ATOM 2192 O O . ASP A 1 292 ? 6.464 4.881 -19.587 1.00 89.75 292 ASP A O 1
ATOM 2196 N N . ILE A 1 293 ? 6.061 3.472 -21.291 1.00 88.38 293 ILE A N 1
ATOM 2197 C CA . ILE A 1 293 ? 7.333 2.754 -21.187 1.00 88.38 293 ILE A CA 1
ATOM 2198 C C . ILE A 1 293 ? 8.412 3.557 -21.914 1.00 88.38 293 ILE A C 1
ATOM 2200 O O . ILE A 1 293 ? 8.269 3.887 -23.093 1.00 88.38 293 ILE A O 1
ATOM 2204 N N . ILE A 1 294 ? 9.518 3.832 -21.222 1.00 87.88 294 ILE A N 1
ATOM 2205 C CA . ILE A 1 294 ? 10.667 4.518 -21.814 1.00 87.88 294 ILE A CA 1
ATOM 2206 C C . ILE A 1 294 ? 11.312 3.660 -22.908 1.00 87.88 294 ILE A C 1
ATOM 2208 O O . ILE A 1 294 ? 11.555 2.464 -22.733 1.00 87.88 294 ILE A O 1
ATOM 2212 N N . ASP A 1 295 ? 11.615 4.272 -24.051 1.00 90.31 295 ASP A N 1
ATOM 2213 C CA . ASP A 1 295 ? 12.320 3.578 -25.120 1.00 90.31 295 ASP A CA 1
ATOM 2214 C C . ASP A 1 295 ? 13.819 3.405 -24.783 1.00 90.31 295 ASP A C 1
ATOM 2216 O O . ASP A 1 295 ? 14.409 4.243 -24.090 1.00 90.31 295 ASP A O 1
ATOM 2220 N N . PRO A 1 296 ? 14.481 2.355 -25.307 1.00 86.94 296 PRO A N 1
ATOM 2221 C CA . PRO A 1 296 ? 15.870 2.058 -24.963 1.00 86.94 296 PRO A CA 1
ATOM 2222 C C . PRO A 1 296 ? 16.853 3.198 -25.271 1.00 86.94 296 PRO A C 1
ATOM 2224 O O . PRO A 1 296 ? 17.858 3.353 -24.583 1.00 86.94 296 PRO A O 1
ATOM 2227 N N . ARG A 1 297 ? 16.603 4.006 -26.311 1.00 90.56 297 ARG A N 1
ATOM 2228 C CA . ARG A 1 297 ? 17.513 5.096 -26.691 1.00 90.56 297 ARG A CA 1
ATOM 2229 C C . ARG A 1 297 ? 17.407 6.254 -25.707 1.00 90.56 297 ARG A C 1
ATOM 2231 O O . ARG A 1 297 ? 18.440 6.795 -25.303 1.00 90.56 297 ARG A O 1
ATOM 2238 N N . SER A 1 298 ? 16.187 6.621 -25.329 1.00 91.50 298 SER A N 1
ATOM 2239 C CA . SER A 1 298 ? 15.954 7.646 -24.311 1.00 91.50 298 SER A CA 1
ATOM 2240 C C . SER A 1 298 ? 16.506 7.202 -22.959 1.00 91.50 298 SER A C 1
ATOM 2242 O O . SER A 1 298 ? 17.184 7.986 -22.300 1.00 91.50 298 SER A O 1
ATOM 2244 N N . LEU A 1 299 ? 16.328 5.926 -22.597 1.00 89.19 299 LEU A N 1
ATOM 2245 C CA . LEU A 1 299 ? 16.900 5.356 -21.378 1.00 89.19 299 LEU A CA 1
ATOM 2246 C C . LEU A 1 299 ? 18.433 5.424 -21.372 1.00 89.19 299 LEU A C 1
ATOM 2248 O O . LEU A 1 299 ? 19.018 5.930 -20.421 1.00 89.19 299 LEU A O 1
ATOM 2252 N N . ASN A 1 300 ? 19.092 5.002 -22.454 1.00 88.75 300 ASN A N 1
ATOM 2253 C CA . ASN A 1 300 ? 20.553 5.074 -22.555 1.00 88.75 300 ASN A CA 1
ATOM 2254 C C . ASN A 1 300 ? 21.072 6.513 -22.482 1.00 88.75 300 ASN A C 1
ATOM 2256 O O . ASN A 1 300 ? 22.110 6.764 -21.871 1.00 88.75 300 ASN A O 1
ATOM 2260 N N . THR A 1 301 ? 20.347 7.461 -23.082 1.00 92.06 301 THR A N 1
ATOM 2261 C CA . THR A 1 301 ? 20.666 8.892 -22.970 1.00 92.06 301 THR A CA 1
ATOM 2262 C C . THR A 1 301 ? 20.575 9.353 -21.518 1.00 92.06 301 THR A C 1
ATOM 2264 O O . THR A 1 301 ? 21.507 9.982 -21.032 1.00 92.06 301 THR A O 1
ATOM 2267 N N . ALA A 1 302 ? 19.497 8.987 -20.821 1.00 89.06 302 ALA A N 1
ATOM 2268 C CA . ALA A 1 302 ? 19.269 9.347 -19.427 1.00 89.06 302 ALA A CA 1
ATOM 2269 C C . ALA A 1 302 ? 20.329 8.752 -18.483 1.00 89.06 302 ALA A C 1
ATOM 2271 O O . ALA A 1 302 ? 20.816 9.453 -17.602 1.00 89.06 302 ALA A O 1
ATOM 2272 N N . ILE A 1 303 ? 20.732 7.496 -18.700 1.00 88.00 303 ILE A N 1
ATOM 2273 C CA . ILE A 1 303 ? 21.827 6.855 -17.954 1.00 88.00 303 ILE A CA 1
ATOM 2274 C C . ILE A 1 303 ? 23.146 7.590 -18.214 1.00 88.00 303 ILE A C 1
ATOM 2276 O O . ILE A 1 303 ? 23.860 7.931 -17.277 1.00 88.00 303 ILE A O 1
ATOM 2280 N N . SER A 1 304 ? 23.449 7.882 -19.482 1.00 88.75 304 SER A N 1
ATOM 2281 C CA . SER A 1 304 ? 24.704 8.540 -19.876 1.00 88.75 304 SER A CA 1
ATOM 2282 C C . SER A 1 304 ? 24.820 9.974 -19.354 1.00 88.75 304 SER A C 1
ATOM 2284 O O . SER A 1 304 ? 25.924 10.500 -19.252 1.00 88.75 304 SER A O 1
ATOM 2286 N N . SER A 1 305 ? 23.692 10.625 -19.065 1.00 88.94 305 SER A N 1
ATOM 2287 C CA . SER A 1 305 ? 23.643 11.973 -18.502 1.00 88.94 305 SER A CA 1
ATOM 2288 C C . SER A 1 305 ? 23.439 11.995 -16.985 1.00 88.94 305 SER A C 1
ATOM 2290 O O . SER A 1 305 ? 23.130 13.064 -16.464 1.00 88.94 305 SER A O 1
ATOM 2292 N N . GLU A 1 306 ? 23.511 10.844 -16.304 1.00 87.31 306 GLU A N 1
ATOM 2293 C CA . GLU A 1 306 ? 23.216 10.699 -14.867 1.00 87.31 306 GLU A CA 1
ATOM 2294 C C . GLU A 1 306 ? 21.881 11.352 -14.471 1.00 87.31 306 GLU A C 1
ATOM 2296 O O . GLU A 1 306 ? 21.753 12.028 -13.449 1.00 87.31 306 GLU A O 1
ATOM 2301 N N . ALA A 1 307 ? 20.870 11.204 -15.332 1.00 86.62 307 ALA A N 1
ATOM 2302 C CA . ALA A 1 307 ? 19.595 11.873 -15.141 1.00 86.62 307 ALA A CA 1
ATOM 2303 C C . ALA A 1 307 ? 18.957 11.458 -13.810 1.00 86.62 307 ALA A C 1
ATOM 2305 O O . ALA A 1 307 ? 18.984 10.288 -13.415 1.00 86.62 307 ALA A O 1
ATOM 2306 N N . THR A 1 308 ? 18.325 12.420 -13.140 1.00 84.75 308 THR A N 1
ATOM 2307 C CA . THR A 1 308 ? 17.530 12.148 -11.946 1.00 84.75 308 THR A CA 1
ATOM 2308 C C . THR A 1 308 ? 16.325 11.285 -12.306 1.00 84.75 308 THR A C 1
ATOM 2310 O O . THR A 1 308 ? 15.525 11.635 -13.173 1.00 84.75 308 THR A O 1
ATOM 2313 N N . SER A 1 309 ? 16.175 10.176 -11.594 1.00 85.00 309 SER A N 1
ATOM 2314 C CA . SER A 1 309 ? 15.014 9.292 -11.630 1.00 85.00 309 SER A CA 1
ATOM 2315 C C . SER A 1 309 ? 14.258 9.342 -10.303 1.00 85.00 309 SER A C 1
ATOM 2317 O O . SER A 1 309 ? 14.790 9.783 -9.283 1.00 85.00 309 SER A O 1
ATOM 2319 N N . TYR A 1 310 ? 13.002 8.900 -10.320 1.00 84.88 310 TYR A N 1
ATOM 2320 C CA . TYR A 1 310 ? 12.126 8.914 -9.154 1.00 84.88 310 TYR A CA 1
ATOM 2321 C C . TYR A 1 310 ? 11.662 7.500 -8.828 1.00 84.88 310 TYR A C 1
ATOM 2323 O O . TYR A 1 310 ? 11.106 6.807 -9.680 1.00 84.88 310 TYR A O 1
ATOM 2331 N N . VAL A 1 311 ? 11.866 7.085 -7.581 1.00 84.25 311 VAL A N 1
ATOM 2332 C CA . VAL A 1 311 ? 11.444 5.777 -7.074 1.00 84.25 311 VAL A CA 1
ATOM 2333 C C . VAL A 1 311 ? 10.245 5.974 -6.165 1.00 84.25 311 VAL A C 1
ATOM 2335 O O . VAL A 1 311 ? 10.327 6.699 -5.173 1.00 84.25 311 VAL A O 1
ATOM 2338 N N . TYR A 1 312 ? 9.139 5.314 -6.504 1.00 85.50 312 TYR A N 1
ATOM 2339 C CA . TYR A 1 312 ? 7.883 5.374 -5.765 1.00 85.50 312 TYR A CA 1
ATOM 2340 C C . TYR A 1 312 ? 7.648 4.068 -5.008 1.00 85.50 312 TYR A C 1
ATOM 2342 O O . TYR A 1 312 ? 7.807 2.983 -5.566 1.00 85.50 312 TYR A O 1
ATOM 2350 N N . GLY A 1 313 ? 7.220 4.145 -3.749 1.00 81.75 313 GLY A N 1
ATOM 2351 C CA . GLY A 1 313 ? 7.015 2.946 -2.943 1.00 81.75 313 GLY A CA 1
ATOM 2352 C C . GLY A 1 313 ? 6.237 3.170 -1.653 1.00 81.75 313 GLY A C 1
ATOM 2353 O O . GLY A 1 313 ? 6.019 4.293 -1.210 1.00 81.75 313 GLY A O 1
ATOM 2354 N N . ARG A 1 314 ? 5.806 2.055 -1.060 1.00 77.88 314 ARG A N 1
ATOM 2355 C CA . ARG A 1 314 ? 5.141 1.972 0.257 1.00 77.88 314 ARG A CA 1
ATOM 2356 C C . ARG A 1 314 ? 5.906 1.064 1.228 1.00 77.88 314 ARG A C 1
ATOM 2358 O O . ARG A 1 314 ? 5.342 0.572 2.200 1.00 77.88 314 ARG A O 1
ATOM 2365 N N . GLY A 1 315 ? 7.167 0.782 0.899 1.00 69.81 315 GLY A N 1
ATOM 2366 C CA . GLY A 1 315 ? 8.040 -0.103 1.664 1.00 69.81 315 GLY A CA 1
ATOM 2367 C C . GLY A 1 315 ? 8.530 0.531 2.964 1.00 69.81 315 GLY A C 1
ATOM 2368 O O . GLY A 1 315 ? 8.071 1.598 3.374 1.00 69.81 315 GLY A O 1
ATOM 2369 N N . THR A 1 316 ? 9.477 -0.139 3.611 1.00 65.44 316 THR A N 1
ATOM 2370 C CA . THR A 1 316 ? 10.077 0.279 4.878 1.00 65.44 316 THR A CA 1
ATOM 2371 C C . THR A 1 316 ? 10.584 1.717 4.820 1.00 65.44 316 THR A C 1
ATOM 2373 O O . THR A 1 316 ? 11.399 2.082 3.975 1.00 65.44 316 THR A O 1
ATOM 2376 N N . VAL A 1 317 ? 10.126 2.536 5.764 1.00 64.81 317 VAL A N 1
ATOM 2377 C CA . VAL A 1 317 ? 10.504 3.955 5.862 1.00 64.81 317 VAL A CA 1
ATOM 2378 C C . VAL A 1 317 ? 11.649 4.208 6.836 1.00 64.81 317 VAL A C 1
ATOM 2380 O O . VAL A 1 317 ? 12.126 5.333 6.926 1.00 64.81 317 VAL A O 1
ATOM 2383 N N . ASN A 1 318 ? 12.105 3.170 7.541 1.00 60.59 318 ASN A N 1
ATOM 2384 C CA . ASN A 1 318 ? 13.193 3.220 8.512 1.00 60.59 318 ASN A CA 1
ATOM 2385 C C . ASN A 1 318 ? 14.311 2.250 8.114 1.00 60.59 318 ASN A C 1
ATOM 2387 O O . ASN A 1 318 ? 14.050 1.178 7.570 1.00 60.59 318 ASN A O 1
ATOM 2391 N N . GLN A 1 319 ? 15.564 2.614 8.403 1.00 55.28 319 GLN A N 1
ATOM 2392 C CA . GLN A 1 319 ? 16.684 1.699 8.206 1.00 55.28 319 GLN A CA 1
ATOM 2393 C C . GLN A 1 319 ? 16.546 0.547 9.197 1.00 55.28 319 GLN A C 1
ATOM 2395 O O . GLN A 1 319 ? 16.578 0.768 10.406 1.00 55.28 319 GLN A O 1
ATOM 2400 N N . LEU A 1 320 ? 16.428 -0.673 8.677 1.00 51.00 320 LEU A N 1
ATOM 2401 C CA . LEU A 1 320 ? 16.405 -1.877 9.498 1.00 51.00 320 LEU A CA 1
ATOM 2402 C C . LEU A 1 320 ? 17.793 -2.126 10.090 1.00 51.00 320 LEU A C 1
ATOM 2404 O O . LEU A 1 320 ? 18.791 -2.211 9.362 1.00 51.00 320 LEU A O 1
ATOM 2408 N N . LYS A 1 321 ? 17.868 -2.273 11.414 1.00 51.03 321 LYS A N 1
ATOM 2409 C CA . LYS A 1 321 ? 19.071 -2.798 12.068 1.00 51.03 321 LYS A CA 1
ATOM 2410 C C . LYS A 1 321 ? 19.173 -4.310 11.837 1.00 51.03 321 LYS A C 1
ATOM 2412 O O . LYS A 1 321 ? 18.156 -4.970 11.614 1.00 51.03 321 LYS A O 1
ATOM 2417 N N . PRO A 1 322 ? 20.379 -4.903 11.913 1.00 42.94 322 PRO A N 1
ATOM 2418 C CA . PRO A 1 322 ? 20.530 -6.353 11.832 1.00 42.94 322 PRO A CA 1
ATOM 2419 C C . PRO A 1 322 ? 19.624 -7.061 12.852 1.00 42.94 322 PRO A C 1
ATOM 2421 O O . PRO A 1 322 ? 19.738 -6.824 14.052 1.00 42.94 322 PRO A O 1
ATOM 2424 N N . GLY A 1 323 ? 18.720 -7.916 12.368 1.00 41.53 323 GLY A N 1
ATOM 2425 C CA . GLY A 1 323 ? 17.767 -8.659 13.200 1.00 41.53 323 GLY A CA 1
ATOM 2426 C C . GLY A 1 323 ? 16.415 -7.974 13.443 1.00 41.53 323 GLY A C 1
ATOM 2427 O O . GLY A 1 323 ? 15.528 -8.611 14.011 1.00 41.53 323 GLY A O 1
ATOM 2428 N N . GLU A 1 324 ? 16.212 -6.730 12.996 1.00 43.84 324 GLU A N 1
ATOM 2429 C CA . GLU A 1 324 ? 14.885 -6.105 12.989 1.00 43.84 324 GLU A CA 1
ATOM 2430 C C . GLU A 1 324 ? 14.044 -6.654 11.831 1.00 43.84 324 GLU A C 1
ATOM 2432 O O . GLU A 1 324 ? 14.517 -6.805 10.702 1.00 43.84 324 GLU A O 1
ATOM 2437 N N . LYS A 1 325 ? 12.782 -6.983 12.127 1.00 45.56 325 LYS A N 1
ATOM 2438 C CA . LYS A 1 325 ? 11.812 -7.370 11.102 1.00 45.56 325 LYS A CA 1
ATOM 2439 C C . LYS A 1 325 ? 11.349 -6.128 10.359 1.00 45.56 325 LYS A C 1
ATOM 2441 O O . LYS A 1 325 ? 11.209 -5.065 10.961 1.00 45.56 325 LYS A O 1
ATOM 2446 N N . ASP A 1 326 ? 11.079 -6.303 9.074 1.00 49.34 326 ASP A N 1
ATOM 2447 C CA . ASP A 1 326 ? 10.478 -5.263 8.255 1.00 49.34 326 ASP A CA 1
ATOM 2448 C C . ASP A 1 326 ? 9.171 -4.764 8.895 1.00 49.34 326 ASP A C 1
ATOM 2450 O O . ASP A 1 326 ? 8.327 -5.566 9.308 1.00 49.34 326 ASP A O 1
ATOM 2454 N N . SER A 1 327 ? 9.034 -3.444 9.028 1.00 54.12 327 SER A N 1
ATOM 2455 C CA . SER A 1 327 ? 7.761 -2.821 9.401 1.00 54.12 327 SER A CA 1
ATOM 2456 C C . SER A 1 327 ? 6.721 -3.089 8.311 1.00 54.12 327 SER A C 1
ATOM 2458 O O . SER A 1 327 ? 7.088 -3.264 7.155 1.00 54.12 327 SER A O 1
ATOM 2460 N N . ASP A 1 328 ? 5.425 -3.055 8.627 1.00 53.44 328 ASP A N 1
ATOM 2461 C CA . ASP A 1 328 ? 4.334 -3.335 7.671 1.00 53.44 328 ASP A CA 1
ATOM 2462 C C . ASP A 1 328 ? 4.167 -2.295 6.527 1.00 53.44 328 ASP A C 1
ATOM 2464 O O . ASP A 1 328 ? 3.103 -2.198 5.913 1.00 53.44 328 ASP A O 1
ATOM 2468 N N . GLY A 1 329 ? 5.219 -1.541 6.191 1.00 57.97 329 GLY A N 1
ATOM 2469 C CA . GLY A 1 329 ? 5.185 -0.435 5.243 1.00 57.97 329 GLY A CA 1
ATOM 2470 C C . GLY A 1 329 ? 4.358 0.737 5.768 1.00 57.97 329 GLY A C 1
ATOM 2471 O O . GLY A 1 329 ? 3.985 0.798 6.940 1.00 57.97 329 GLY A O 1
ATOM 2472 N N . VAL A 1 330 ? 4.062 1.690 4.890 1.00 62.84 330 VAL A N 1
ATOM 2473 C CA . VAL A 1 330 ? 3.126 2.790 5.170 1.00 62.84 330 VAL A CA 1
ATOM 2474 C C . VAL A 1 330 ? 1.996 2.774 4.146 1.00 62.84 330 VAL A C 1
ATOM 2476 O O . VAL A 1 330 ? 2.196 2.414 2.988 1.00 62.84 330 VAL A O 1
ATOM 2479 N N . SER A 1 331 ? 0.785 3.169 4.545 1.00 67.19 331 SER A N 1
ATOM 2480 C CA . SER A 1 331 ? -0.352 3.220 3.611 1.00 67.19 331 SER A CA 1
ATOM 2481 C C . SER A 1 331 ? -0.162 4.291 2.530 1.00 67.19 331 SER A C 1
ATOM 2483 O O . SER A 1 331 ? -0.616 4.121 1.394 1.00 67.19 331 SER A O 1
ATOM 2485 N N . ARG A 1 332 ? 0.549 5.371 2.878 1.00 73.62 332 ARG A N 1
ATOM 2486 C CA . ARG A 1 332 ? 0.853 6.509 2.009 1.00 73.62 332 ARG A CA 1
ATOM 2487 C C . ARG A 1 332 ? 1.974 6.177 1.033 1.00 73.62 332 ARG A C 1
ATOM 2489 O O . ARG A 1 332 ? 2.995 5.617 1.411 1.00 73.62 332 ARG A O 1
ATOM 2496 N N . LEU A 1 333 ? 1.799 6.571 -0.220 1.00 78.31 333 LEU A N 1
ATOM 2497 C CA . LEU A 1 333 ? 2.815 6.458 -1.250 1.00 78.31 333 LEU A CA 1
ATOM 2498 C C . LEU A 1 333 ? 3.909 7.506 -1.043 1.00 78.31 333 LEU A C 1
ATOM 2500 O O . LEU A 1 333 ? 3.634 8.700 -0.890 1.00 78.31 333 LEU A O 1
ATOM 2504 N N . LEU A 1 334 ? 5.148 7.038 -1.099 1.00 80.44 334 LEU A N 1
ATOM 2505 C CA . LEU A 1 334 ? 6.343 7.845 -0.937 1.00 80.44 334 LEU A CA 1
ATOM 2506 C C . LEU A 1 334 ? 7.136 7.885 -2.237 1.00 80.44 334 LEU A C 1
ATOM 2508 O O . LEU A 1 334 ? 7.066 6.948 -3.033 1.00 80.44 334 LEU A O 1
ATOM 2512 N N . VAL A 1 335 ? 7.893 8.959 -2.435 1.00 80.69 335 VAL A N 1
ATOM 2513 C CA . VAL A 1 335 ? 8.797 9.144 -3.574 1.00 80.69 335 VAL A CA 1
ATOM 2514 C C . VAL A 1 335 ? 10.174 9.605 -3.109 1.00 80.69 335 VAL A C 1
ATOM 2516 O O . VAL A 1 335 ? 10.282 10.423 -2.197 1.00 80.69 335 VAL A O 1
ATOM 2519 N N . THR A 1 336 ? 11.231 9.108 -3.743 1.00 78.94 336 THR A N 1
ATOM 2520 C CA . THR A 1 336 ? 12.596 9.624 -3.575 1.00 78.94 336 THR A CA 1
ATOM 2521 C C . THR A 1 336 ? 13.265 9.834 -4.930 1.00 78.94 336 THR A C 1
ATOM 2523 O O . THR A 1 336 ? 12.926 9.155 -5.901 1.00 78.94 336 THR A O 1
ATOM 2526 N N . ALA A 1 337 ? 14.184 10.795 -4.999 1.00 79.06 337 ALA A N 1
ATOM 2527 C CA . ALA A 1 337 ? 14.959 11.106 -6.193 1.00 79.06 337 ALA A CA 1
ATOM 2528 C C . ALA A 1 337 ? 16.337 10.432 -6.114 1.00 79.06 337 ALA A C 1
ATOM 2530 O O . ALA A 1 337 ? 17.039 10.567 -5.109 1.00 79.06 337 ALA A O 1
ATOM 2531 N N . VAL A 1 338 ? 16.721 9.719 -7.172 1.00 80.75 338 VAL A N 1
ATOM 2532 C CA . VAL A 1 338 ? 18.001 9.004 -7.275 1.00 80.75 338 VAL A CA 1
ATOM 2533 C C . VAL A 1 338 ? 18.592 9.163 -8.679 1.00 80.75 338 VAL A C 1
ATOM 2535 O O . VAL A 1 338 ? 17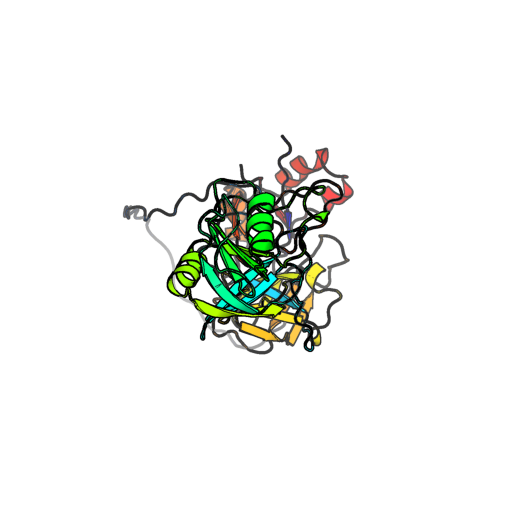.847 9.096 -9.660 1.00 80.75 338 VAL A O 1
ATOM 2538 N N . PRO A 1 339 ? 19.908 9.380 -8.823 1.00 83.44 339 PRO A N 1
ATOM 2539 C CA . PRO A 1 339 ? 20.524 9.487 -10.140 1.00 83.44 339 PRO A CA 1
ATOM 2540 C C . PRO A 1 339 ? 20.605 8.108 -10.800 1.00 83.44 339 PRO A C 1
ATOM 2542 O O . PRO A 1 339 ? 20.882 7.112 -10.126 1.00 83.44 339 PRO A O 1
ATOM 2545 N N . LEU A 1 340 ? 20.380 8.044 -12.111 1.00 86.06 340 LEU A N 1
ATOM 2546 C CA . LEU A 1 340 ? 20.688 6.849 -12.897 1.00 86.06 340 LEU A CA 1
ATOM 2547 C C . LEU A 1 340 ? 22.203 6.675 -13.004 1.00 86.06 340 LEU A C 1
ATOM 2549 O O . LEU A 1 340 ? 22.930 7.644 -13.206 1.00 86.06 340 LEU A O 1
ATOM 2553 N N . VAL A 1 341 ? 22.668 5.435 -12.880 1.00 85.62 341 VAL A N 1
ATOM 2554 C CA . VAL A 1 341 ? 24.094 5.090 -12.900 1.00 85.62 341 VAL A CA 1
ATOM 2555 C C . VAL A 1 341 ? 24.329 3.983 -13.921 1.00 85.62 341 VAL A C 1
ATOM 2557 O O . VAL A 1 341 ? 23.525 3.058 -14.048 1.00 85.62 341 VAL A O 1
ATOM 2560 N N . ALA A 1 342 ? 25.435 4.079 -14.659 1.00 87.19 342 ALA A N 1
ATOM 2561 C CA . ALA A 1 342 ? 25.847 3.043 -15.597 1.00 87.19 342 ALA A CA 1
ATOM 2562 C C . ALA A 1 342 ? 26.171 1.722 -14.869 1.00 87.19 342 ALA A C 1
ATOM 2564 O O . ALA A 1 342 ? 26.645 1.717 -13.731 1.00 87.19 342 ALA A O 1
ATOM 2565 N N . ILE A 1 343 ? 25.890 0.588 -15.515 1.00 85.31 343 ILE A N 1
ATOM 2566 C CA . ILE A 1 343 ? 26.022 -0.744 -14.898 1.00 85.31 343 ILE A CA 1
ATOM 2567 C C . ILE A 1 343 ? 27.471 -1.055 -14.513 1.00 85.31 343 ILE A C 1
ATOM 2569 O O . ILE A 1 343 ? 27.704 -1.621 -13.452 1.00 85.31 343 ILE A O 1
ATOM 2573 N N . ASP A 1 344 ? 28.444 -0.665 -15.331 1.00 86.75 344 ASP A N 1
ATOM 2574 C CA . ASP A 1 344 ? 29.869 -0.849 -15.040 1.00 86.75 344 ASP A CA 1
ATOM 2575 C C . ASP A 1 344 ? 30.294 -0.082 -13.781 1.00 86.75 344 ASP A C 1
ATOM 2577 O O . ASP A 1 344 ? 30.888 -0.660 -12.871 1.00 86.75 344 ASP A O 1
ATOM 2581 N N . VAL A 1 345 ? 29.884 1.184 -13.667 1.00 85.94 345 VAL A N 1
ATOM 2582 C CA . VAL A 1 345 ? 30.096 2.005 -12.467 1.00 85.94 345 VAL A CA 1
ATOM 2583 C C . VAL A 1 345 ? 29.426 1.363 -11.249 1.00 85.94 345 VAL A C 1
ATOM 2585 O O . VAL A 1 345 ? 30.012 1.291 -10.171 1.00 85.94 345 VAL A O 1
ATOM 2588 N N . CYS A 1 346 ? 28.205 0.860 -11.411 1.00 83.62 346 CYS A N 1
ATOM 2589 C CA . CYS A 1 346 ? 27.454 0.182 -10.359 1.00 83.62 346 CYS A CA 1
ATOM 2590 C C . CYS A 1 346 ? 28.153 -1.096 -9.870 1.00 83.62 346 CYS A C 1
ATOM 2592 O O . CYS A 1 346 ? 28.316 -1.293 -8.665 1.00 83.62 346 CYS A O 1
ATOM 2594 N N . GLN A 1 347 ? 28.620 -1.938 -10.794 1.00 85.44 347 GLN A N 1
ATOM 2595 C CA . GLN A 1 347 ? 29.378 -3.148 -10.484 1.00 85.44 347 GLN A CA 1
ATOM 2596 C C . GLN A 1 347 ? 30.683 -2.812 -9.757 1.00 85.44 347 GLN A C 1
ATOM 2598 O O . GLN A 1 347 ? 30.981 -3.422 -8.730 1.00 85.44 347 GLN A O 1
ATOM 2603 N N . ASP A 1 348 ? 31.431 -1.812 -10.231 1.00 86.19 348 ASP A N 1
ATOM 2604 C CA . ASP A 1 348 ? 32.676 -1.368 -9.597 1.00 86.19 348 ASP A CA 1
ATOM 2605 C C . ASP A 1 348 ? 32.449 -0.879 -8.158 1.00 86.19 348 ASP A C 1
ATOM 2607 O O . ASP A 1 348 ? 33.243 -1.184 -7.264 1.00 86.19 348 ASP A O 1
ATOM 2611 N N . LEU A 1 349 ? 31.335 -0.184 -7.906 1.00 81.00 349 LEU A N 1
ATOM 2612 C CA . LEU A 1 349 ? 30.939 0.259 -6.566 1.00 81.00 349 LEU A CA 1
ATOM 2613 C C . LEU A 1 349 ? 30.454 -0.887 -5.661 1.00 81.00 349 LEU A C 1
ATOM 2615 O O . LEU A 1 349 ? 30.598 -0.796 -4.440 1.00 81.00 349 LEU A O 1
ATOM 2619 N N . LEU A 1 350 ? 29.892 -1.960 -6.227 1.00 79.75 350 LEU A N 1
ATOM 2620 C CA . LEU A 1 350 ? 29.393 -3.120 -5.479 1.00 79.75 350 LEU A CA 1
ATOM 2621 C C . LEU A 1 350 ? 30.475 -4.152 -5.145 1.00 79.75 350 LEU A C 1
ATOM 2623 O O . LEU A 1 350 ? 30.371 -4.794 -4.100 1.00 79.75 350 LEU A O 1
ATOM 2627 N N . ARG A 1 351 ? 31.525 -4.289 -5.964 1.00 84.31 351 ARG A N 1
ATOM 2628 C CA . ARG A 1 351 ? 32.655 -5.213 -5.724 1.00 84.31 351 ARG A CA 1
ATOM 2629 C C . ARG A 1 351 ? 33.238 -5.183 -4.304 1.00 84.31 351 ARG A C 1
ATOM 2631 O O . ARG A 1 351 ? 33.481 -6.255 -3.759 1.00 84.31 351 ARG A O 1
ATOM 2638 N N . PRO A 1 352 ? 33.458 -4.025 -3.650 1.00 82.88 352 PRO A N 1
ATOM 2639 C CA . PRO A 1 352 ? 33.960 -4.021 -2.275 1.00 82.88 352 PRO A CA 1
ATOM 2640 C C . PRO A 1 352 ? 32.900 -4.384 -1.218 1.00 82.88 352 PRO A C 1
ATOM 2642 O O . PRO A 1 352 ? 33.251 -4.556 -0.051 1.00 82.88 352 PRO A O 1
ATOM 2645 N N . LEU A 1 353 ? 31.616 -4.460 -1.583 1.00 74.81 353 LEU A N 1
ATOM 2646 C CA . LEU A 1 353 ? 30.481 -4.595 -0.660 1.00 74.81 353 LEU A CA 1
ATOM 2647 C C . LEU A 1 353 ? 29.773 -5.954 -0.740 1.00 74.81 353 LEU A C 1
ATOM 2649 O O . LEU A 1 353 ? 29.043 -6.306 0.189 1.00 74.81 353 LEU A O 1
ATOM 2653 N N . ALA A 1 354 ? 29.959 -6.705 -1.825 1.00 75.38 354 ALA A N 1
ATOM 2654 C CA . ALA A 1 354 ? 29.276 -7.967 -2.073 1.00 75.38 354 ALA A CA 1
ATOM 2655 C C . ALA A 1 354 ? 30.207 -8.992 -2.750 1.00 75.38 354 ALA A C 1
ATOM 2657 O O . ALA A 1 354 ? 31.134 -8.595 -3.453 1.00 75.38 354 ALA A O 1
ATOM 2658 N N . PRO A 1 355 ? 29.974 -10.307 -2.568 1.00 79.88 355 PRO A N 1
ATOM 2659 C CA . PRO A 1 355 ? 30.685 -11.343 -3.315 1.00 79.88 355 PRO A CA 1
ATOM 2660 C C . PRO A 1 355 ? 30.512 -11.173 -4.828 1.00 79.88 355 PRO A C 1
ATOM 2662 O O . PRO A 1 355 ? 29.432 -10.781 -5.272 1.00 79.88 355 PRO A O 1
ATOM 2665 N N . ASP A 1 356 ? 31.519 -11.570 -5.609 1.00 79.06 356 ASP A N 1
ATOM 2666 C CA . ASP A 1 356 ? 31.500 -11.467 -7.078 1.00 79.06 356 ASP A CA 1
ATOM 2667 C C . ASP A 1 356 ? 30.249 -12.103 -7.697 1.00 79.06 356 ASP A C 1
ATOM 2669 O O . ASP A 1 356 ? 29.645 -11.521 -8.587 1.00 79.06 356 ASP A O 1
ATOM 2673 N N . ALA A 1 357 ? 29.770 -13.221 -7.142 1.00 73.81 357 ALA A N 1
ATOM 2674 C CA . ALA A 1 357 ? 28.536 -13.869 -7.588 1.00 73.81 357 ALA A CA 1
ATOM 2675 C C . ALA A 1 357 ? 27.295 -12.954 -7.520 1.00 73.81 357 ALA A C 1
ATOM 2677 O O . ALA A 1 357 ? 26.399 -13.086 -8.341 1.00 73.81 357 ALA A O 1
ATOM 2678 N N . ILE A 1 358 ? 27.227 -12.018 -6.565 1.00 70.31 358 ILE A N 1
ATOM 2679 C CA . ILE A 1 358 ? 26.142 -11.026 -6.485 1.00 70.31 358 ILE A CA 1
ATOM 2680 C C . ILE A 1 358 ? 26.397 -9.888 -7.476 1.00 70.31 358 ILE A C 1
ATOM 2682 O O . ILE A 1 358 ? 25.473 -9.447 -8.153 1.00 70.31 358 ILE A O 1
ATOM 2686 N N . VAL A 1 359 ? 27.643 -9.429 -7.598 1.00 76.38 359 VAL A N 1
ATOM 2687 C CA . VAL A 1 359 ? 28.015 -8.362 -8.542 1.00 76.38 359 VAL A CA 1
ATOM 2688 C C . VAL A 1 359 ? 27.729 -8.782 -9.986 1.00 76.38 359 VAL A C 1
ATOM 2690 O O . VAL A 1 359 ? 27.192 -7.998 -10.760 1.00 76.38 359 VAL A O 1
ATOM 2693 N N . GLU A 1 360 ? 28.020 -10.032 -10.336 1.00 76.50 360 GLU A N 1
ATOM 2694 C CA . GLU A 1 360 ? 27.785 -10.601 -11.666 1.00 76.50 360 GLU A CA 1
ATOM 2695 C C . GLU A 1 360 ? 26.294 -10.778 -11.996 1.00 76.50 360 GLU A C 1
ATOM 2697 O O . GLU A 1 360 ? 25.937 -10.848 -13.172 1.00 76.50 360 GLU A O 1
ATOM 2702 N N . THR A 1 361 ? 25.409 -10.800 -10.989 1.00 71.94 361 THR A N 1
ATOM 2703 C CA . THR A 1 361 ? 23.949 -10.794 -11.219 1.00 71.94 361 THR A CA 1
ATOM 2704 C C . THR A 1 361 ? 23.417 -9.418 -11.614 1.00 71.94 361 THR A C 1
ATOM 2706 O O . THR A 1 361 ? 22.303 -9.329 -12.125 1.00 71.94 361 THR A O 1
ATOM 2709 N N . VAL A 1 362 ? 24.201 -8.350 -11.414 1.00 74.94 362 VAL A N 1
ATOM 2710 C CA . VAL A 1 362 ? 23.854 -7.001 -11.869 1.00 74.94 362 VAL A CA 1
ATOM 2711 C C . VAL A 1 362 ? 24.191 -6.884 -13.348 1.00 74.94 362 VAL A C 1
ATOM 2713 O O . VAL A 1 362 ? 25.320 -6.574 -13.719 1.00 74.94 362 VAL A O 1
ATOM 2716 N N . GLY A 1 363 ? 23.218 -7.203 -14.199 1.00 73.12 363 GLY A N 1
ATOM 2717 C CA . GLY A 1 363 ? 23.374 -7.257 -15.649 1.00 73.12 363 GLY A CA 1
ATOM 2718 C C . GLY A 1 363 ? 22.626 -6.158 -16.404 1.00 73.12 363 GLY A C 1
ATOM 2719 O O . GLY A 1 363 ? 22.061 -5.229 -15.832 1.00 73.12 363 GLY A O 1
ATOM 2720 N N . ASN A 1 364 ? 22.593 -6.299 -17.733 1.00 71.69 364 ASN A N 1
ATOM 2721 C CA . ASN A 1 364 ? 21.866 -5.405 -18.651 1.00 71.69 364 ASN A CA 1
ATOM 2722 C C . ASN A 1 364 ? 20.331 -5.472 -18.509 1.00 71.69 364 ASN A C 1
ATOM 2724 O O . ASN A 1 364 ? 19.615 -4.764 -19.214 1.00 71.69 364 ASN A O 1
ATOM 2728 N N . ASP A 1 365 ? 19.828 -6.352 -17.649 1.00 71.25 365 ASP A N 1
ATOM 2729 C CA . ASP A 1 365 ? 18.425 -6.522 -17.280 1.00 71.25 365 ASP A CA 1
ATOM 2730 C C . ASP A 1 365 ? 18.034 -5.737 -16.013 1.00 71.25 365 ASP A C 1
ATOM 2732 O O . ASP A 1 365 ? 16.889 -5.827 -15.563 1.00 71.25 365 ASP A O 1
ATOM 2736 N N . GLN A 1 366 ? 18.958 -4.950 -15.450 1.00 76.12 366 GLN A N 1
ATOM 2737 C CA . GLN A 1 366 ? 18.743 -4.142 -14.251 1.00 76.12 366 GLN A CA 1
ATOM 2738 C C . GLN A 1 366 ? 19.045 -2.660 -14.484 1.00 76.12 366 GLN A C 1
ATOM 2740 O O . GLN A 1 366 ? 19.868 -2.284 -15.319 1.00 76.12 366 GLN A O 1
ATOM 2745 N N . LEU A 1 367 ? 18.389 -1.806 -13.694 1.00 79.88 367 LEU A N 1
ATOM 2746 C CA . LEU A 1 367 ? 18.712 -0.390 -13.584 1.00 79.88 367 LEU A CA 1
ATOM 2747 C C . LEU A 1 367 ? 19.441 -0.126 -12.272 1.00 79.88 367 LEU A C 1
ATOM 2749 O O . LEU A 1 367 ? 18.960 -0.459 -11.184 1.00 79.88 367 LEU A O 1
ATOM 2753 N N . CYS A 1 368 ? 20.592 0.528 -12.386 1.00 82.12 368 CYS A N 1
ATOM 2754 C CA . CYS A 1 368 ? 21.353 0.984 -11.240 1.00 82.12 368 CYS A CA 1
ATOM 2755 C C . CYS A 1 368 ? 21.022 2.433 -10.916 1.00 82.12 368 CYS A C 1
ATOM 2757 O O . CYS A 1 368 ? 20.969 3.301 -11.791 1.00 82.12 368 CYS A O 1
ATOM 2759 N N . THR A 1 369 ? 20.829 2.687 -9.626 1.00 77.56 369 THR A N 1
ATOM 2760 C CA . THR A 1 369 ? 20.598 4.028 -9.104 1.00 77.56 369 THR A CA 1
ATOM 2761 C C . THR A 1 369 ? 21.616 4.351 -8.022 1.00 77.56 369 THR A C 1
ATOM 2763 O O . THR A 1 369 ? 22.001 3.486 -7.229 1.00 77.56 369 THR A O 1
ATOM 2766 N N . GLY A 1 370 ? 22.091 5.594 -8.015 1.00 60.28 370 GLY A N 1
ATOM 2767 C CA . GLY A 1 370 ? 23.000 6.093 -6.992 1.00 60.28 370 GLY A CA 1
ATOM 2768 C C . GLY A 1 370 ? 22.296 6.276 -5.648 1.00 60.28 370 GLY A C 1
ATOM 2769 O O . GLY A 1 370 ? 21.070 6.233 -5.548 1.00 60.28 370 GLY A O 1
ATOM 2770 N N . ALA A 1 371 ? 23.072 6.513 -4.592 1.00 54.22 371 ALA A N 1
ATOM 2771 C CA . ALA A 1 371 ? 22.497 6.890 -3.307 1.00 54.22 371 ALA A CA 1
ATOM 2772 C C . ALA A 1 371 ? 21.818 8.267 -3.413 1.00 54.22 371 ALA A C 1
ATOM 2774 O O . ALA A 1 371 ? 22.382 9.200 -3.985 1.00 54.22 371 ALA A O 1
ATOM 2775 N N . SER A 1 372 ? 20.631 8.407 -2.822 1.00 40.81 372 SER A N 1
ATOM 2776 C CA . SER A 1 372 ? 20.073 9.724 -2.518 1.00 40.81 372 SER A CA 1
ATOM 2777 C C . SER A 1 372 ? 20.987 10.373 -1.463 1.00 40.81 372 SER A C 1
ATOM 2779 O O . SER A 1 372 ? 21.101 9.819 -0.366 1.00 40.81 372 SER A O 1
ATOM 2781 N N . SER A 1 373 ? 21.679 11.467 -1.802 1.00 31.31 373 SER A N 1
ATOM 2782 C CA . SER A 1 373 ? 22.623 12.167 -0.908 1.00 31.31 373 SER A CA 1
ATOM 2783 C C . SER A 1 373 ? 22.012 12.667 0.393 1.00 31.31 373 SER A C 1
ATOM 2785 O O . SER A 1 373 ? 20.894 13.213 0.315 1.00 31.31 373 SER A O 1
#

Sequence (373 aa):
MHNRFCCVSLSLIILWFQRFKASIMYFTKRFSKPAQFLLLSLVFPATVMAAIEPRIVGGFAADPAITKFMAGIVRTSSGRQSADNNKISLKLDHSEYVAETVAGTTPRTFSGNLVDCGLAQAQCEGVSGNICLIQAGGNRYIEKIQNCESGGGQAAIIYDDQSNRSVVALDASGAKSIHIPTVSINAQDGIQFINSLGKFVISGLHASTTPRTICGATLIEQDWVVTAAHCVADQRATALSIVVGGQDLANSENEIIPVKRIEAHQGYSGEMKDDIALIQLKFPTKTGTPIDIIDPRSLNTAISSEATSYVYGRGTVNQLKPGEKDSDGVSRLLVTAVPLVAIDVCQDLLRPLAPDAIVETVGNDQLCTGASS

Radius of gyration: 26.82 Å; chains: 1; bounding box: 56×50×90 Å

Foldseek 3Di:
DDFDWDWFFFADPPDDPPPPDDDDDDDDDDDDDDDDDDDDDDDDPDPDPPPQAFDQFDFAQDDLVPCQQKKFKFFDDPPPLPQPQQWKWKDFPNDIAIWGWAALEDDDKDKAFEDEQEQQLAARAPQARHEYEYEDDDDQPLSSQVSSVVNNHQEYEYEEQVPDDDHNH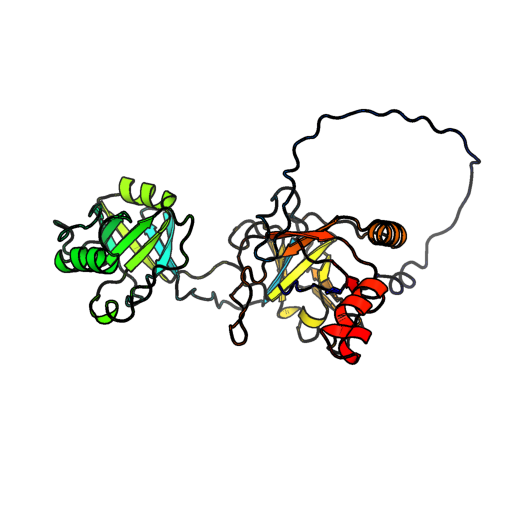DPPVSSVVHHHTYIYHYNVVSVVSVVRGRTMMTMDGDRPPQGQGPFMWGAADQFKIKGWCLSPVPHDQQGIWMWGRDLFSSDPPIDTFGWPDKAQQPPDDNDSASGMIMTTTPDGDPRGDHDHDDDPVNVVVQQVVQHKDKDKDQFARDDDDVPDDTDSGGRGIHMGIWTWYDLVVVLVVCPVPDPVVNSVSSDPSITITGGSD

pLDDT: mean 71.96, std 22.33, range [21.89, 97.75]